Protein AF-A0A8H6LC09-F1 (afdb_monomer_lite)

Radius of gyration: 23.22 Å; chains: 1; bounding box: 49×52×59 Å

Secondary structure (DSSP, 8-state):
---GGGTT--SSTTS--HHHHHHHHHHHHHHHHHHHHT-PPPSSTTHHHHHS----B-SS-TT-B-S-PPPPSSPPPHHHHHHHHHHHHHHHHHHHHTTHHHH-HHHHHHHHHHHHHHHHHHH-SS--GGGT--S-----PPP----SSPPPHHHHHHHHHHHT-S---TTEEESS---S---HHHHHHHEEEEETTEEEEGGGS--

Foldseek 3Di:
DPPPVQQCPDPDPQWGRNVLVLLQLLLLLQVLQCVLVVHQGQPPNCSVQQRVFIWDADPVDNVDTDDGRDHDPDHDDSVVSVVSSVSSVVVVVVCVVVVVLVVRVSNVVSVVLSVCVVVVVVVDPDDPPVVVPDDDDDDDDPDDDDDPDDDFLLNVLVVCLVVLDPDDDPQKDFQDDDDSHDDSVRSQQGMFGQDPVGTHRSVVRGD

pLDDT: mean 79.78, std 15.24, range [36.88, 96.94]

Sequence (207 aa):
MIPPDALMEQPIPLRNPLLSYLGHMPTFEDIHLTRATNSKPTEPAYYHQIFERGIDPDADDPSKLNDHSELPDVFLCLEDILQYREHVKARIMALYESETPYTDRCIGRALWIGFEHEGGFELTIGFSDEFFEREPYEITVPPIKAQGRPVSNGEYAKYLADVKEPQIPATWSKTRDARSDEEYTTFVARHSIKTVWGPVPLSQTLD

Structure (mmCIF, N/CA/C/O backbone):
data_AF-A0A8H6LC09-F1
#
_entry.id   AF-A0A8H6LC09-F1
#
loop_
_atom_site.group_PDB
_atom_site.id
_atom_site.type_symbol
_atom_site.label_atom_id
_atom_site.label_alt_id
_atom_site.label_comp_id
_atom_site.label_asym_id
_atom_site.label_entity_id
_atom_site.label_seq_id
_atom_site.pdbx_PDB_ins_code
_atom_site.Cartn_x
_atom_site.Cartn_y
_atom_site.Cartn_z
_atom_site.occupancy
_atom_site.B_iso_or_equiv
_atom_site.auth_seq_id
_atom_site.auth_comp_id
_atom_site.auth_asym_id
_atom_site.auth_atom_id
_atom_site.pdbx_PDB_model_num
ATOM 1 N N . MET A 1 1 ? 13.043 -9.770 10.712 1.00 58.81 1 MET A N 1
ATOM 2 C CA . MET A 1 1 ? 12.615 -10.706 9.649 1.00 58.81 1 MET A CA 1
ATOM 3 C C . MET A 1 1 ? 11.416 -11.483 10.153 1.00 58.81 1 MET A C 1
ATOM 5 O O . MET A 1 1 ? 11.407 -11.833 11.328 1.00 58.81 1 MET A O 1
ATOM 9 N N . ILE A 1 2 ? 10.421 -11.700 9.294 1.00 66.25 2 ILE A N 1
ATOM 10 C CA . ILE A 1 2 ? 9.243 -12.527 9.588 1.00 66.25 2 ILE A CA 1
ATOM 11 C C . ILE A 1 2 ? 9.716 -13.989 9.726 1.00 66.25 2 ILE A C 1
ATOM 13 O O . ILE A 1 2 ? 10.517 -14.416 8.889 1.00 66.25 2 ILE A O 1
ATOM 17 N N . PRO A 1 3 ? 9.298 -14.740 10.763 1.00 77.88 3 PRO A N 1
ATOM 18 C CA . PRO A 1 3 ? 9.619 -16.163 10.881 1.00 77.88 3 PRO A CA 1
ATOM 19 C C . PRO A 1 3 ? 9.146 -16.942 9.641 1.00 77.88 3 PRO A C 1
ATOM 21 O O . PRO A 1 3 ? 8.057 -16.645 9.148 1.00 77.88 3 PRO A O 1
ATOM 24 N N . PRO A 1 4 ? 9.907 -17.926 9.122 1.00 76.69 4 PRO A N 1
ATOM 25 C CA . PRO A 1 4 ? 9.505 -18.700 7.939 1.00 76.69 4 PRO A CA 1
ATOM 26 C C . PRO A 1 4 ? 8.116 -19.339 8.071 1.00 76.69 4 PRO A C 1
ATOM 28 O O . PRO A 1 4 ? 7.323 -19.361 7.136 1.00 76.69 4 PRO A O 1
ATOM 31 N N . ASP A 1 5 ? 7.817 -19.802 9.273 1.00 79.50 5 ASP A N 1
ATOM 32 C CA . ASP A 1 5 ? 6.569 -20.398 9.726 1.00 79.50 5 ASP A CA 1
ATOM 33 C C . ASP A 1 5 ? 5.385 -19.412 9.725 1.00 79.50 5 ASP A C 1
ATOM 35 O O . ASP A 1 5 ? 4.245 -19.841 9.563 1.00 79.50 5 ASP A O 1
ATOM 39 N N . ALA A 1 6 ? 5.647 -18.102 9.782 1.00 79.00 6 ALA A N 1
ATOM 40 C CA . ALA A 1 6 ? 4.629 -17.056 9.697 1.00 79.00 6 ALA A CA 1
ATOM 41 C C . ALA A 1 6 ? 4.380 -16.548 8.261 1.00 79.00 6 ALA A C 1
ATOM 43 O O . ALA A 1 6 ? 3.444 -15.791 8.028 1.00 79.00 6 ALA A O 1
ATOM 44 N N . LEU A 1 7 ? 5.180 -16.947 7.262 1.00 78.19 7 LEU A N 1
ATOM 45 C CA . LEU A 1 7 ? 5.067 -16.423 5.887 1.00 78.19 7 LEU A CA 1
ATOM 46 C C . LEU A 1 7 ? 3.724 -16.741 5.218 1.00 78.19 7 LEU A C 1
ATOM 48 O O . LEU A 1 7 ? 3.238 -15.963 4.397 1.00 78.19 7 LEU A O 1
ATOM 52 N N . MET A 1 8 ? 3.127 -17.871 5.589 1.00 80.94 8 MET A N 1
ATOM 53 C CA . MET A 1 8 ? 1.817 -18.300 5.099 1.00 80.94 8 MET A CA 1
ATOM 54 C C . MET A 1 8 ? 0.669 -17.858 6.010 1.00 80.94 8 MET A C 1
ATOM 56 O O . MET A 1 8 ? -0.489 -18.154 5.717 1.00 80.94 8 MET A O 1
ATOM 60 N N . GLU A 1 9 ? 0.960 -17.158 7.111 1.00 75.88 9 GLU A N 1
ATOM 61 C CA . GLU A 1 9 ? -0.087 -16.628 7.972 1.00 75.88 9 GLU A CA 1
ATOM 62 C C . GLU A 1 9 ? -0.863 -15.524 7.265 1.00 75.88 9 GLU A C 1
ATOM 64 O O . GLU A 1 9 ? -0.327 -14.709 6.507 1.00 75.88 9 GLU A O 1
ATOM 69 N N . GLN A 1 10 ? -2.148 -15.484 7.592 1.00 71.06 10 GLN A N 1
ATOM 70 C CA . GLN A 1 10 ? -3.097 -14.503 7.111 1.00 71.06 10 GLN A CA 1
ATOM 71 C C . GLN A 1 10 ? -3.754 -13.832 8.329 1.00 71.06 10 GLN A C 1
ATOM 73 O O . GLN A 1 10 ? -4.876 -14.182 8.700 1.00 71.06 10 GLN A O 1
ATOM 78 N N . PRO A 1 11 ? -3.061 -12.888 9.003 1.00 66.88 11 PRO A N 1
ATOM 79 C CA . PRO A 1 11 ? -3.556 -12.286 10.246 1.00 66.88 11 PRO A CA 1
ATOM 80 C C . PRO A 1 11 ? -4.904 -11.571 10.085 1.00 66.88 11 PRO A C 1
ATOM 82 O O . PRO A 1 11 ? -5.659 -11.430 11.045 1.00 66.88 11 PRO A O 1
ATOM 85 N N . ILE A 1 12 ? -5.206 -11.124 8.863 1.00 67.81 12 ILE A N 1
ATOM 86 C CA . ILE A 1 12 ? -6.493 -10.557 8.467 1.00 67.81 12 ILE A CA 1
ATOM 87 C C . ILE A 1 12 ? -7.081 -11.473 7.383 1.00 67.81 12 ILE A C 1
ATOM 89 O O . ILE A 1 12 ? -6.532 -11.487 6.282 1.00 67.81 12 ILE A O 1
ATOM 93 N N . PRO A 1 13 ? -8.200 -12.184 7.630 1.00 66.00 13 PRO A N 1
ATOM 94 C CA . PRO A 1 13 ? -8.785 -13.159 6.692 1.00 66.00 13 PRO A CA 1
ATOM 95 C C . PRO A 1 13 ? -9.178 -12.627 5.302 1.00 66.00 13 PRO A C 1
ATOM 97 O O . PRO A 1 13 ? -9.517 -13.404 4.419 1.00 66.00 13 PRO A O 1
ATOM 100 N N . LEU A 1 14 ? -9.164 -11.307 5.111 1.00 66.50 14 LEU A N 1
ATOM 101 C CA . LEU A 1 14 ? -9.447 -10.634 3.840 1.00 66.50 14 LEU A CA 1
ATOM 102 C C . LEU A 1 14 ? -8.172 -10.180 3.106 1.00 66.50 14 LEU A C 1
ATOM 104 O O . LEU A 1 14 ? -8.246 -9.402 2.163 1.00 66.50 14 LEU A O 1
ATOM 108 N N . ARG A 1 15 ? -6.985 -10.580 3.572 1.00 72.94 15 ARG A N 1
ATOM 109 C CA . ARG A 1 15 ? -5.688 -10.183 2.996 1.00 72.94 15 ARG A CA 1
ATOM 110 C C . ARG A 1 15 ? -4.928 -11.384 2.460 1.00 72.94 15 ARG A C 1
ATOM 112 O O . ARG A 1 15 ? -5.225 -12.504 2.837 1.00 72.94 15 ARG A O 1
ATOM 119 N N . ASN A 1 16 ? -3.934 -11.165 1.607 1.00 74.19 16 ASN A N 1
ATOM 120 C CA . ASN A 1 16 ? -3.063 -12.258 1.181 1.00 74.19 16 ASN A CA 1
ATOM 121 C C . ASN A 1 16 ? -2.158 -12.733 2.334 1.00 74.19 16 ASN A C 1
ATOM 123 O O . ASN A 1 16 ? -1.923 -11.973 3.280 1.00 74.19 16 ASN A O 1
ATOM 127 N N . PRO A 1 17 ? -1.600 -13.955 2.249 1.00 78.56 17 PRO A N 1
ATOM 128 C CA . PRO A 1 17 ? -0.511 -14.371 3.123 1.00 78.56 17 PRO A CA 1
ATOM 129 C C . PRO A 1 17 ? 0.679 -13.408 3.046 1.00 78.56 17 PRO A C 1
ATOM 131 O O . PRO A 1 17 ? 0.931 -12.811 1.994 1.00 78.56 17 PRO A O 1
ATOM 134 N N . LEU A 1 18 ? 1.449 -13.293 4.131 1.00 79.19 18 LEU A N 1
ATOM 135 C CA . LEU A 1 18 ? 2.596 -12.373 4.216 1.00 79.19 18 LEU A CA 1
ATOM 136 C C . LEU A 1 18 ? 3.600 -12.552 3.060 1.00 79.19 18 LEU A C 1
ATOM 138 O O . LEU A 1 18 ? 4.134 -11.569 2.545 1.00 79.19 18 LEU A O 1
ATOM 142 N N . LEU A 1 19 ? 3.800 -13.787 2.593 1.00 82.38 19 LEU A N 1
ATOM 143 C CA . LEU A 1 19 ? 4.671 -14.122 1.464 1.00 82.38 19 LEU A CA 1
ATOM 144 C C . LEU A 1 19 ? 4.255 -13.447 0.147 1.00 82.38 19 LEU A C 1
ATOM 146 O O . LEU A 1 19 ? 5.118 -13.084 -0.651 1.00 82.38 19 LEU A O 1
ATOM 150 N N . SER A 1 20 ? 2.956 -13.218 -0.072 1.00 82.19 20 SER A N 1
ATOM 151 C CA . SER A 1 20 ? 2.460 -12.530 -1.273 1.00 82.19 20 SER A CA 1
ATOM 152 C C . SER A 1 20 ? 3.009 -11.115 -1.384 1.00 82.19 20 SER A C 1
ATOM 154 O O . SER A 1 20 ? 3.321 -10.657 -2.481 1.00 82.19 20 SER A O 1
ATOM 156 N N . TYR A 1 21 ? 3.146 -10.427 -0.254 1.00 83.19 21 TYR A N 1
ATOM 157 C CA . TYR A 1 21 ? 3.604 -9.047 -0.237 1.00 83.19 21 TYR A CA 1
ATOM 158 C C . TYR A 1 21 ? 5.099 -8.920 -0.543 1.00 83.19 21 TYR A C 1
ATOM 160 O O . TYR A 1 21 ? 5.519 -7.940 -1.156 1.00 83.19 21 TYR A O 1
ATOM 168 N N . LEU A 1 22 ? 5.891 -9.943 -0.202 1.00 86.12 22 LEU A N 1
ATOM 169 C CA . LEU A 1 22 ? 7.311 -9.998 -0.560 1.00 86.12 22 LEU A CA 1
ATOM 170 C C . LEU A 1 22 ? 7.523 -10.053 -2.078 1.00 86.12 22 LEU A C 1
ATOM 172 O O . LEU A 1 22 ? 8.499 -9.492 -2.568 1.00 86.12 22 LEU A O 1
ATOM 176 N N . GLY A 1 23 ? 6.620 -10.708 -2.814 1.00 87.44 23 GLY A N 1
ATOM 177 C CA . GLY A 1 23 ? 6.626 -10.719 -4.280 1.00 87.44 23 GLY A CA 1
ATOM 178 C C . GLY A 1 23 ? 5.957 -9.494 -4.904 1.00 87.44 23 GLY A C 1
ATOM 179 O O . GLY A 1 23 ? 6.391 -9.030 -5.958 1.00 87.44 23 GLY A O 1
ATOM 180 N N . HIS A 1 24 ? 4.948 -8.931 -4.237 1.00 87.38 24 HIS A N 1
ATOM 181 C CA . HIS A 1 24 ? 4.238 -7.727 -4.676 1.00 87.38 24 HIS A CA 1
ATOM 182 C C . HIS A 1 24 ? 5.162 -6.527 -4.866 1.00 87.38 24 HIS A C 1
ATOM 184 O O . HIS A 1 24 ? 5.147 -5.919 -5.933 1.00 87.38 24 HIS A O 1
ATOM 190 N N . MET A 1 25 ? 6.004 -6.224 -3.876 1.00 87.19 25 MET A N 1
ATOM 191 C CA . MET A 1 25 ? 6.890 -5.056 -3.919 1.00 87.19 25 MET A CA 1
ATOM 192 C C . MET A 1 25 ? 7.789 -5.011 -5.173 1.00 87.19 25 MET A C 1
ATOM 194 O O . MET A 1 25 ? 7.650 -4.067 -5.951 1.00 87.19 25 MET A O 1
ATOM 198 N N . PRO A 1 26 ? 8.654 -6.013 -5.447 1.00 92.31 26 PRO A N 1
ATOM 199 C CA . PRO A 1 26 ? 9.502 -5.983 -6.640 1.00 92.31 26 PRO A CA 1
ATOM 200 C C . PRO A 1 26 ? 8.695 -6.084 -7.940 1.00 92.31 26 PRO A C 1
ATOM 202 O O . PRO A 1 26 ? 9.112 -5.556 -8.967 1.00 92.31 26 PRO A O 1
ATOM 205 N N . THR A 1 27 ? 7.527 -6.734 -7.917 1.00 92.50 27 THR A N 1
ATOM 206 C CA . THR A 1 27 ? 6.668 -6.837 -9.104 1.00 92.50 27 THR A CA 1
ATOM 207 C C . THR A 1 27 ? 6.074 -5.484 -9.478 1.00 92.50 27 THR A C 1
ATOM 209 O O . THR A 1 27 ? 6.057 -5.126 -10.655 1.00 92.50 27 THR A O 1
ATOM 212 N N . PHE A 1 28 ? 5.608 -4.717 -8.492 1.00 91.81 28 PHE A N 1
ATOM 213 C CA . PHE A 1 28 ? 5.076 -3.375 -8.702 1.00 91.81 28 PHE A CA 1
ATOM 214 C C . PHE A 1 28 ? 6.118 -2.473 -9.376 1.00 91.81 28 PHE A C 1
ATOM 216 O O . PHE A 1 28 ? 5.845 -1.870 -10.418 1.00 91.81 28 PHE A O 1
ATOM 223 N N . GLU A 1 29 ? 7.340 -2.453 -8.842 1.00 93.06 29 GLU A N 1
ATOM 224 C CA . GLU A 1 29 ? 8.459 -1.717 -9.435 1.00 93.06 29 GLU A CA 1
ATOM 225 C C . GLU A 1 29 ? 8.729 -2.170 -10.873 1.00 93.06 29 GLU A C 1
ATOM 227 O O . GLU A 1 29 ? 8.788 -1.350 -11.792 1.00 93.06 29 GLU A O 1
ATOM 232 N N . ASP A 1 30 ? 8.834 -3.479 -11.101 1.00 95.62 30 ASP A N 1
ATOM 233 C CA . ASP A 1 30 ? 9.140 -4.033 -12.416 1.00 95.62 30 ASP A CA 1
ATOM 234 C C . ASP A 1 30 ? 8.053 -3.728 -13.457 1.00 95.62 30 ASP A C 1
ATOM 236 O O . ASP A 1 30 ? 8.377 -3.432 -14.610 1.00 95.62 30 ASP A O 1
ATOM 240 N N . ILE A 1 31 ? 6.771 -3.725 -13.076 1.00 93.38 31 ILE A N 1
ATOM 241 C CA . ILE A 1 31 ? 5.652 -3.314 -13.940 1.00 93.38 31 ILE A CA 1
ATOM 242 C C . ILE A 1 31 ? 5.820 -1.856 -14.373 1.00 93.38 31 ILE A C 1
ATOM 244 O O . ILE A 1 31 ? 5.754 -1.550 -15.571 1.00 93.38 31 ILE A O 1
ATOM 248 N N . HIS A 1 32 ? 6.055 -0.949 -13.423 1.00 93.81 32 HIS A N 1
ATOM 249 C CA . HIS A 1 32 ? 6.197 0.477 -13.715 1.00 93.81 32 HIS A CA 1
ATOM 250 C C . HIS A 1 32 ? 7.448 0.770 -14.551 1.00 93.81 32 HIS A C 1
ATOM 252 O O . HIS A 1 32 ? 7.374 1.539 -15.515 1.00 93.81 32 HIS A O 1
ATOM 258 N N . LEU A 1 33 ? 8.562 0.093 -14.274 1.00 94.69 33 LEU A N 1
ATOM 259 C CA . LEU A 1 33 ? 9.783 0.192 -15.075 1.00 94.69 33 LEU A CA 1
ATOM 260 C C . LEU A 1 33 ? 9.587 -0.356 -16.486 1.00 94.69 33 LEU A C 1
ATOM 262 O O . LEU A 1 33 ? 10.028 0.263 -17.453 1.00 94.69 33 LEU A O 1
ATOM 266 N N . THR A 1 34 ? 8.902 -1.488 -16.634 1.00 95.69 34 THR A N 1
ATOM 267 C CA . THR A 1 34 ? 8.590 -2.097 -17.937 1.00 95.69 34 THR A CA 1
ATOM 268 C C . THR A 1 34 ? 7.748 -1.156 -18.792 1.00 95.69 34 THR A C 1
ATOM 270 O O . THR A 1 34 ? 8.073 -0.942 -19.959 1.00 95.69 34 THR A O 1
ATOM 273 N N . ARG A 1 35 ? 6.734 -0.514 -18.200 1.00 93.75 35 ARG A N 1
ATOM 274 C CA . ARG A 1 35 ? 5.909 0.500 -18.875 1.00 93.75 35 ARG A CA 1
ATOM 275 C C . ARG A 1 35 ? 6.724 1.735 -19.270 1.00 93.75 35 ARG A C 1
ATOM 277 O O . ARG A 1 35 ? 6.613 2.182 -20.407 1.00 93.75 35 ARG A O 1
ATOM 284 N N . ALA A 1 36 ? 7.555 2.263 -18.370 1.00 93.06 36 ALA A N 1
ATOM 285 C CA . ALA A 1 36 ? 8.325 3.485 -18.618 1.00 93.06 36 ALA A CA 1
ATOM 286 C C . ALA A 1 36 ? 9.469 3.298 -19.626 1.00 93.06 36 ALA A C 1
ATOM 288 O O . ALA A 1 36 ? 9.749 4.190 -20.418 1.00 93.06 36 ALA A O 1
ATOM 289 N N . THR A 1 37 ? 10.117 2.132 -19.622 1.00 93.56 37 THR A N 1
ATOM 290 C CA . THR A 1 37 ? 11.242 1.817 -20.524 1.00 93.56 37 THR A CA 1
ATOM 291 C C . THR A 1 37 ? 10.807 1.135 -21.822 1.00 93.56 37 THR A C 1
ATOM 293 O O . THR A 1 37 ? 11.634 0.929 -22.709 1.00 93.56 37 THR A O 1
ATOM 296 N N . ASN A 1 38 ? 9.525 0.763 -21.940 1.00 93.62 38 ASN A N 1
ATOM 297 C CA . ASN A 1 38 ? 8.986 -0.049 -23.034 1.00 93.62 38 ASN A CA 1
ATOM 298 C C . ASN A 1 38 ? 9.814 -1.328 -23.294 1.00 93.62 38 ASN A C 1
ATOM 300 O O . ASN A 1 38 ? 10.031 -1.737 -24.438 1.00 93.62 38 ASN A O 1
ATOM 304 N N . SER A 1 39 ? 10.338 -1.932 -22.224 1.00 93.75 39 SER A N 1
ATOM 305 C CA . SER A 1 39 ? 11.159 -3.142 -22.287 1.00 93.75 39 SER A CA 1
ATOM 306 C C . SER A 1 39 ? 10.332 -4.394 -21.999 1.00 93.75 39 SER A C 1
ATOM 308 O O . SER A 1 39 ? 9.122 -4.341 -21.801 1.00 93.75 39 SER A O 1
ATOM 310 N N . LYS A 1 40 ? 10.999 -5.549 -21.952 1.00 95.50 40 LYS A N 1
ATOM 311 C CA . LYS A 1 40 ? 10.404 -6.768 -21.396 1.00 95.50 40 LYS A CA 1
ATOM 312 C C . LYS A 1 40 ? 10.418 -6.728 -19.857 1.00 95.50 40 LYS A C 1
ATOM 314 O O . LYS A 1 40 ? 11.300 -6.055 -19.311 1.00 95.50 40 LYS A O 1
ATOM 319 N N . PRO A 1 41 ? 9.483 -7.435 -19.193 1.00 95.50 41 PRO A N 1
ATOM 320 C CA . PRO A 1 41 ? 9.536 -7.705 -17.758 1.00 95.50 41 PRO A CA 1
ATOM 321 C C . PRO A 1 41 ? 10.839 -8.380 -17.331 1.00 95.50 41 PRO A C 1
ATOM 323 O O . PRO A 1 41 ? 11.480 -9.067 -18.133 1.00 95.50 41 PRO A O 1
ATOM 326 N N . THR A 1 42 ? 11.195 -8.225 -16.060 1.00 95.94 42 THR A N 1
ATOM 327 C CA . THR A 1 42 ? 12.233 -9.044 -15.431 1.00 95.94 42 THR A CA 1
ATOM 328 C C . THR A 1 42 ? 11.719 -10.476 -15.296 1.00 95.94 42 THR A C 1
ATOM 330 O O . THR A 1 42 ? 10.560 -10.701 -14.955 1.00 95.94 42 THR A O 1
ATOM 333 N N . GLU A 1 43 ? 12.569 -11.463 -15.579 1.00 93.44 43 GLU A N 1
ATOM 334 C CA . GLU A 1 43 ? 12.168 -1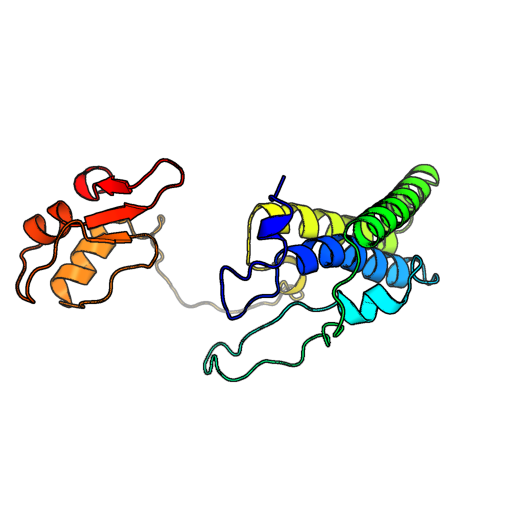2.862 -15.455 1.00 93.44 43 GLU A CA 1
ATOM 335 C C . GLU A 1 43 ? 12.146 -13.315 -13.978 1.00 93.44 43 GLU A C 1
ATOM 337 O O . GLU A 1 43 ? 13.081 -12.996 -13.232 1.00 93.44 43 GLU A O 1
ATOM 342 N N . PRO A 1 44 ? 11.129 -14.097 -13.563 1.00 92.25 44 PRO A N 1
ATOM 343 C CA . PRO A 1 44 ? 10.073 -14.646 -14.413 1.00 92.25 44 PRO A CA 1
ATOM 344 C C . PRO A 1 44 ? 8.905 -13.674 -14.672 1.00 92.25 44 PRO A C 1
ATOM 346 O O . PRO A 1 44 ? 8.241 -13.212 -13.746 1.00 92.25 44 PRO A O 1
ATOM 349 N N . ALA A 1 45 ? 8.569 -13.441 -15.944 1.00 91.00 45 ALA A N 1
ATOM 350 C CA . ALA A 1 45 ? 7.561 -12.443 -16.329 1.00 91.00 45 ALA A CA 1
ATOM 351 C C . ALA A 1 45 ? 6.138 -12.730 -15.798 1.00 91.00 45 ALA A C 1
ATOM 353 O O . ALA A 1 45 ? 5.328 -11.815 -15.653 1.00 91.00 45 ALA A O 1
ATOM 354 N N . TYR A 1 46 ? 5.814 -13.993 -15.491 1.00 89.31 46 TYR A N 1
ATOM 355 C CA . TYR A 1 46 ? 4.496 -14.373 -14.967 1.00 89.31 46 TYR A CA 1
ATOM 356 C C . TYR A 1 46 ? 4.238 -13.850 -13.543 1.00 89.31 46 TYR A C 1
ATOM 358 O O . TYR A 1 46 ? 3.086 -13.811 -13.112 1.00 89.31 46 TYR A O 1
ATOM 366 N N . TYR A 1 47 ? 5.269 -13.381 -12.831 1.00 89.94 47 TYR A N 1
ATOM 367 C CA . TYR A 1 47 ? 5.106 -12.721 -11.533 1.00 89.94 47 TYR A CA 1
ATOM 368 C C . TYR A 1 47 ? 4.265 -11.453 -11.617 1.00 89.94 47 TYR A C 1
ATOM 370 O O . TYR A 1 47 ? 3.525 -11.177 -10.678 1.00 89.94 47 TYR A O 1
ATOM 378 N N . HIS A 1 48 ? 4.254 -10.763 -12.763 1.00 89.62 48 HIS A N 1
ATOM 379 C CA . HIS A 1 48 ? 3.313 -9.664 -12.999 1.00 89.62 48 HIS A CA 1
ATOM 380 C C . HIS A 1 48 ? 1.866 -10.119 -12.791 1.00 89.62 48 HIS A C 1
ATOM 382 O O . HIS A 1 48 ? 1.099 -9.420 -12.158 1.00 89.62 48 HIS A O 1
ATOM 388 N N . GLN A 1 49 ? 1.487 -11.319 -13.228 1.00 84.75 49 GLN A N 1
ATOM 389 C CA . GLN A 1 49 ? 0.101 -11.788 -13.100 1.00 84.75 49 GLN A CA 1
ATOM 390 C C . GLN A 1 49 ? -0.261 -12.144 -11.656 1.00 84.75 49 GLN A C 1
ATOM 392 O O . GLN A 1 49 ? -1.363 -11.841 -11.206 1.00 84.75 49 GLN A O 1
ATOM 397 N N . ILE A 1 50 ? 0.673 -12.762 -10.932 1.00 83.56 50 ILE A N 1
ATOM 398 C CA . ILE A 1 50 ? 0.439 -13.292 -9.581 1.00 83.56 50 ILE A CA 1
ATOM 399 C C . ILE A 1 50 ? 0.512 -12.190 -8.521 1.00 83.56 50 ILE A C 1
ATOM 401 O O . ILE A 1 50 ? -0.203 -12.241 -7.523 1.00 83.56 50 ILE A O 1
ATOM 405 N N . PHE A 1 51 ? 1.378 -11.198 -8.726 1.00 84.88 51 PHE A N 1
ATOM 406 C CA . PHE A 1 51 ? 1.717 -10.207 -7.713 1.00 84.88 51 PHE A CA 1
ATOM 407 C C . PHE A 1 51 ? 1.289 -8.773 -8.065 1.00 84.88 51 PHE A C 1
ATOM 409 O O . PHE A 1 51 ? 1.505 -7.889 -7.241 1.00 84.88 51 PHE A O 1
ATOM 416 N N . GLU A 1 52 ? 0.680 -8.497 -9.228 1.00 79.50 52 GLU A N 1
ATOM 417 C CA . GLU A 1 52 ? 0.218 -7.134 -9.579 1.00 79.50 52 GLU A CA 1
ATOM 418 C C . GLU A 1 52 ? -0.879 -6.621 -8.638 1.00 79.50 52 GLU A C 1
ATOM 420 O O . GLU A 1 52 ? -0.890 -5.431 -8.320 1.00 79.50 52 GLU A O 1
ATOM 425 N N . ARG A 1 53 ? -1.794 -7.486 -8.173 1.00 68.69 53 ARG A N 1
ATOM 426 C CA . ARG A 1 53 ? -2.944 -7.076 -7.351 1.00 68.69 53 ARG A CA 1
ATOM 427 C C . ARG A 1 53 ? -2.981 -7.788 -6.005 1.00 68.69 53 ARG A C 1
ATOM 429 O O . ARG A 1 53 ? -2.854 -9.006 -5.925 1.00 68.69 53 ARG A O 1
ATOM 436 N N . GLY A 1 54 ? -3.216 -7.017 -4.945 1.00 65.38 54 GLY A N 1
ATOM 437 C CA . GLY A 1 54 ? -3.628 -7.560 -3.652 1.00 65.38 54 GLY A CA 1
ATOM 438 C C . GLY A 1 54 ? -5.109 -7.954 -3.643 1.00 65.38 54 GLY A C 1
ATOM 439 O O . GLY A 1 54 ? -5.844 -7.672 -4.588 1.00 65.38 54 GLY A O 1
ATOM 440 N N . ILE A 1 55 ? -5.559 -8.570 -2.548 1.00 61.25 55 ILE A N 1
ATOM 441 C CA . ILE A 1 55 ? -6.992 -8.735 -2.281 1.00 61.25 55 ILE A CA 1
ATOM 442 C C . ILE A 1 55 ? -7.565 -7.402 -1.793 1.00 61.25 55 ILE A C 1
ATOM 444 O O . ILE A 1 55 ? -7.094 -6.844 -0.791 1.00 61.25 55 ILE A O 1
ATOM 448 N N . ASP A 1 56 ? -8.594 -6.937 -2.498 1.00 62.47 56 ASP A N 1
ATOM 449 C CA . ASP A 1 56 ? -9.437 -5.812 -2.109 1.00 62.47 56 ASP A CA 1
ATOM 450 C C . ASP A 1 56 ? -10.852 -6.331 -1.789 1.00 62.47 56 ASP A C 1
ATOM 452 O O . ASP A 1 56 ? -11.607 -6.670 -2.708 1.00 62.47 56 ASP A O 1
ATOM 456 N N . PRO A 1 57 ? -11.192 -6.516 -0.499 1.00 60.28 57 PRO A N 1
ATOM 457 C CA . PRO A 1 57 ? -12.537 -6.921 -0.113 1.00 60.28 57 PRO A CA 1
ATOM 458 C C . PRO A 1 57 ? -13.526 -5.787 -0.396 1.00 60.28 57 PRO A C 1
ATOM 460 O O . PRO A 1 57 ? -13.203 -4.614 -0.205 1.00 60.28 57 PRO A O 1
ATOM 463 N N . ASP A 1 58 ? -14.743 -6.130 -0.813 1.00 62.53 58 ASP A N 1
ATOM 464 C CA . ASP A 1 58 ? -15.812 -5.144 -0.967 1.00 62.53 58 ASP A CA 1
ATOM 465 C C . ASP A 1 58 ? -16.093 -4.475 0.396 1.00 62.53 58 ASP A C 1
ATOM 467 O O . ASP A 1 58 ? -16.209 -5.138 1.433 1.00 62.53 58 ASP A O 1
ATOM 471 N N . ALA A 1 59 ? -16.130 -3.138 0.395 1.00 59.00 59 ALA A N 1
ATOM 472 C CA . ALA A 1 59 ? -16.269 -2.333 1.606 1.00 59.00 59 ALA A CA 1
ATOM 473 C C . ALA A 1 59 ? -17.635 -2.516 2.292 1.00 59.00 59 ALA A C 1
ATOM 475 O O . ALA A 1 59 ? -17.734 -2.330 3.507 1.00 59.00 59 ALA A O 1
ATOM 476 N N . ASP A 1 60 ? -18.661 -2.891 1.526 1.00 67.81 60 ASP A N 1
ATOM 477 C CA . ASP A 1 60 ? -20.035 -3.074 1.989 1.00 67.81 60 ASP A CA 1
ATOM 478 C C . ASP A 1 60 ? -20.365 -4.557 2.252 1.00 67.81 60 ASP A C 1
ATOM 480 O O . ASP A 1 60 ? -21.159 -4.864 3.145 1.00 67.81 60 ASP A O 1
ATOM 484 N N . ASP A 1 61 ? -19.756 -5.488 1.510 1.00 68.50 61 ASP A N 1
ATOM 485 C CA . ASP A 1 61 ? -19.973 -6.933 1.649 1.00 68.50 61 ASP A CA 1
ATOM 486 C C . ASP A 1 61 ? -18.654 -7.728 1.683 1.00 68.50 61 ASP A C 1
ATOM 488 O O . ASP A 1 61 ? -18.159 -8.160 0.644 1.00 68.50 61 ASP A O 1
ATOM 492 N N . PRO A 1 62 ? -18.126 -8.056 2.875 1.00 65.25 62 PRO A N 1
ATOM 493 C CA . PRO A 1 62 ? -16.874 -8.802 3.026 1.00 65.25 62 PRO A CA 1
ATOM 494 C C . PRO A 1 62 ? -16.875 -10.207 2.403 1.00 65.25 62 PRO A C 1
ATOM 496 O O . PRO A 1 62 ? -15.822 -10.839 2.327 1.00 65.25 62 PRO A O 1
ATOM 499 N N . SER A 1 63 ? -18.043 -10.738 2.017 1.00 67.75 63 SER A N 1
ATOM 500 C CA . SER A 1 63 ? -18.154 -12.015 1.300 1.00 67.75 63 SER A CA 1
ATOM 501 C C . SER A 1 63 ? -17.940 -11.879 -0.210 1.00 67.75 63 SER A C 1
ATOM 503 O O . SER A 1 63 ? -17.770 -12.888 -0.900 1.00 67.75 63 SER A O 1
ATOM 505 N N . LYS A 1 64 ? -17.908 -10.644 -0.720 1.00 67.31 64 LYS A N 1
ATOM 506 C CA . LYS A 1 64 ? -17.550 -10.315 -2.095 1.00 67.31 64 LYS A CA 1
ATOM 507 C C . LYS A 1 64 ? -16.098 -9.873 -2.162 1.00 67.31 64 LYS A C 1
ATOM 509 O O . LYS A 1 64 ? -15.642 -8.985 -1.447 1.00 67.31 64 LYS A O 1
ATOM 514 N N . LEU A 1 65 ? -15.380 -10.504 -3.074 1.00 61.38 65 LEU A N 1
ATOM 515 C CA . LEU A 1 65 ? -14.025 -10.131 -3.432 1.00 61.38 65 LEU A CA 1
ATOM 516 C C . LEU A 1 65 ? -14.099 -9.410 -4.777 1.00 61.38 65 LEU A C 1
ATOM 518 O O . LEU A 1 65 ? -14.713 -9.933 -5.711 1.00 61.38 65 LEU A O 1
ATOM 522 N N . ASN A 1 66 ? -13.492 -8.227 -4.873 1.00 64.44 66 ASN A N 1
ATOM 523 C CA . ASN A 1 66 ? -13.276 -7.571 -6.163 1.00 64.44 66 ASN A CA 1
ATOM 524 C C . ASN A 1 66 ? -12.321 -8.416 -7.027 1.00 64.44 66 ASN A C 1
ATOM 526 O O . ASN A 1 66 ? -11.637 -9.300 -6.507 1.00 64.44 66 ASN A O 1
ATOM 530 N N . ASP A 1 67 ? -12.249 -8.147 -8.335 1.00 59.53 67 ASP A N 1
ATOM 531 C CA . ASP A 1 67 ? -11.295 -8.816 -9.233 1.00 59.53 67 ASP A CA 1
ATOM 532 C C . ASP A 1 67 ? -9.858 -8.691 -8.689 1.00 59.53 67 ASP A C 1
ATOM 534 O O . ASP A 1 67 ? -9.302 -7.595 -8.589 1.00 59.53 67 ASP A O 1
ATOM 538 N N . HIS A 1 68 ? -9.242 -9.826 -8.363 1.00 61.81 68 HIS A N 1
ATOM 539 C CA . HIS A 1 68 ? -7.879 -9.926 -7.838 1.00 61.81 68 HIS A CA 1
ATOM 540 C C . HIS A 1 68 ? -7.067 -10.943 -8.645 1.00 61.81 68 HIS A C 1
ATOM 542 O O . HIS A 1 68 ? -7.617 -11.733 -9.412 1.00 61.81 68 HIS A O 1
ATOM 548 N N . SER A 1 69 ? -5.741 -10.894 -8.505 1.00 65.38 69 SER A N 1
ATOM 549 C CA . SER A 1 69 ? -4.845 -11.877 -9.116 1.00 65.38 69 SER A CA 1
ATOM 550 C C . SER A 1 69 ? -5.140 -13.276 -8.569 1.00 65.38 69 SER A C 1
ATOM 552 O O . SER A 1 69 ? -5.241 -13.456 -7.355 1.00 65.38 69 SER A O 1
ATOM 554 N N . GLU A 1 70 ? -5.253 -14.268 -9.456 1.00 63.62 70 GLU A N 1
ATOM 555 C CA . GLU A 1 70 ? -5.330 -15.671 -9.046 1.00 63.62 70 GLU A CA 1
ATOM 556 C C . GLU A 1 70 ? -4.012 -16.055 -8.363 1.00 63.62 70 GLU A C 1
ATOM 558 O O . GLU A 1 70 ? -2.931 -15.959 -8.953 1.00 63.62 70 GLU A O 1
ATOM 563 N N . LEU A 1 71 ? -4.092 -16.462 -7.095 1.00 62.62 71 LEU A N 1
ATOM 564 C CA . LEU A 1 71 ? -2.938 -17.021 -6.404 1.00 62.62 71 LEU A CA 1
ATOM 565 C C . LEU A 1 71 ? -2.660 -18.423 -6.966 1.00 62.62 71 LEU A C 1
ATOM 567 O O . LEU A 1 71 ? -3.598 -19.197 -7.156 1.00 62.62 71 LEU A O 1
ATOM 571 N N . PRO A 1 72 ? -1.392 -18.783 -7.216 1.00 65.00 72 PRO A N 1
ATOM 572 C CA . PRO A 1 72 ? -1.054 -20.126 -7.660 1.00 65.00 72 PRO A CA 1
ATOM 573 C C . PRO A 1 72 ? -1.374 -21.162 -6.570 1.00 65.00 72 PRO A C 1
ATOM 575 O O . PRO A 1 72 ? -1.125 -20.927 -5.387 1.00 65.00 72 PRO A O 1
ATOM 578 N N . ASP A 1 73 ? -1.837 -22.346 -6.988 1.00 57.94 73 ASP A N 1
ATOM 579 C CA . ASP A 1 73 ? -2.115 -23.494 -6.102 1.00 57.94 73 ASP A CA 1
ATOM 580 C C . ASP A 1 73 ? -0.881 -23.947 -5.299 1.00 57.94 73 ASP A C 1
ATOM 582 O O . ASP A 1 73 ? -0.997 -24.533 -4.221 1.00 57.94 73 ASP A O 1
ATOM 586 N N . VAL A 1 74 ? 0.318 -23.678 -5.824 1.00 59.28 74 VAL A N 1
ATOM 587 C CA . VAL A 1 74 ? 1.594 -23.900 -5.145 1.00 59.28 74 VAL A CA 1
ATOM 588 C C . VAL A 1 74 ? 2.241 -22.545 -4.920 1.00 59.28 74 VAL A C 1
ATOM 590 O O . VAL A 1 74 ? 2.644 -21.873 -5.870 1.00 59.28 74 VAL A O 1
ATOM 593 N N . PHE A 1 75 ? 2.338 -22.146 -3.653 1.00 61.97 75 PHE A N 1
ATOM 594 C CA . PHE A 1 75 ? 2.994 -20.898 -3.301 1.00 61.97 75 PHE A CA 1
ATOM 595 C C . PHE A 1 75 ? 4.481 -20.963 -3.658 1.00 61.97 75 PHE A C 1
ATOM 597 O O . PHE A 1 75 ? 5.154 -21.970 -3.428 1.00 61.97 75 PHE A O 1
ATOM 604 N N . LEU A 1 76 ? 4.964 -19.880 -4.260 1.00 67.75 76 LEU A N 1
ATOM 605 C CA . LEU A 1 76 ? 6.315 -19.760 -4.794 1.00 67.75 76 LEU A CA 1
ATOM 606 C C . LEU A 1 76 ? 7.366 -19.927 -3.689 1.00 67.75 76 LEU A C 1
ATOM 608 O O . LEU A 1 76 ? 7.160 -19.515 -2.546 1.00 67.75 76 LEU A O 1
ATOM 612 N N . CYS A 1 77 ? 8.502 -20.525 -4.046 1.00 82.12 77 CYS A N 1
ATOM 613 C CA . CYS A 1 77 ? 9.644 -20.683 -3.154 1.00 82.12 77 CYS A CA 1
ATOM 614 C C . CYS A 1 77 ? 10.128 -19.297 -2.692 1.00 82.12 77 CYS A C 1
ATOM 616 O O . CYS A 1 77 ? 10.290 -18.395 -3.519 1.00 82.12 77 CYS A O 1
ATOM 618 N N . LEU A 1 78 ? 10.361 -19.109 -1.387 1.00 84.94 78 LEU A N 1
ATOM 619 C CA . LEU A 1 78 ? 10.834 -17.825 -0.853 1.00 84.94 78 LEU A CA 1
ATOM 620 C C . LEU A 1 78 ? 12.131 -17.398 -1.549 1.00 84.94 78 LEU A C 1
ATOM 622 O O . LEU A 1 78 ? 12.292 -16.232 -1.904 1.00 84.94 78 LEU A O 1
ATOM 626 N N . GLU A 1 79 ? 13.030 -18.349 -1.782 1.00 88.94 79 GLU A N 1
ATOM 627 C CA . GLU A 1 79 ? 14.289 -18.149 -2.488 1.00 88.94 79 GLU A CA 1
ATOM 628 C C . GLU A 1 79 ? 14.079 -17.591 -3.903 1.00 88.94 79 GLU A C 1
ATOM 630 O O . GLU A 1 79 ? 14.794 -16.669 -4.295 1.00 88.94 79 GLU A O 1
ATOM 635 N N . ASP A 1 80 ? 13.072 -18.072 -4.638 1.00 89.94 80 ASP A N 1
ATOM 636 C CA . ASP A 1 80 ? 12.775 -17.603 -5.998 1.00 89.94 80 ASP A CA 1
ATOM 637 C C . ASP A 1 80 ? 12.233 -16.165 -5.988 1.00 89.94 80 ASP A C 1
ATOM 639 O O . ASP A 1 80 ? 12.590 -15.350 -6.842 1.00 89.94 80 ASP A O 1
ATOM 643 N N . ILE A 1 81 ? 11.389 -15.822 -5.007 1.00 89.62 81 ILE A N 1
ATOM 644 C CA . ILE A 1 81 ? 10.873 -14.453 -4.827 1.00 89.62 81 ILE A CA 1
ATOM 645 C C . ILE A 1 81 ? 12.017 -13.496 -4.483 1.00 89.62 81 ILE A C 1
ATOM 647 O O . ILE A 1 81 ? 12.112 -12.398 -5.038 1.00 89.62 81 ILE A O 1
ATOM 651 N N . LEU A 1 82 ? 12.907 -13.905 -3.577 1.00 91.12 82 LEU A N 1
ATOM 652 C CA . LEU A 1 82 ? 14.067 -13.102 -3.201 1.00 91.12 82 LEU A CA 1
ATOM 653 C C . LEU A 1 82 ? 15.031 -12.934 -4.378 1.00 91.12 82 LEU A C 1
ATOM 655 O O . LEU A 1 82 ? 15.522 -11.831 -4.599 1.00 91.12 82 LEU A O 1
ATOM 659 N N . GLN A 1 83 ? 15.257 -13.980 -5.173 1.00 94.50 83 GLN A N 1
ATOM 660 C CA . GLN A 1 83 ? 16.074 -13.882 -6.379 1.00 94.50 83 GLN A CA 1
ATOM 661 C C . GLN A 1 83 ? 15.464 -12.915 -7.401 1.00 94.50 83 GLN A C 1
ATOM 663 O O . GLN A 1 83 ? 16.178 -12.080 -7.956 1.00 94.50 83 GLN A O 1
ATOM 668 N N . TYR A 1 84 ? 14.146 -12.969 -7.605 1.00 94.38 84 TYR A N 1
ATOM 669 C CA . TYR A 1 84 ? 13.447 -12.007 -8.454 1.00 94.38 84 TYR A CA 1
ATOM 670 C C . TYR A 1 84 ? 13.622 -10.568 -7.959 1.00 94.38 84 TYR A C 1
ATOM 672 O O . TYR A 1 84 ? 13.964 -9.688 -8.750 1.00 94.38 84 TYR A O 1
ATOM 680 N N . ARG A 1 85 ? 13.484 -10.329 -6.647 1.00 94.31 85 ARG A N 1
ATOM 681 C CA . ARG A 1 85 ? 13.754 -9.012 -6.048 1.00 94.31 85 ARG A CA 1
ATOM 682 C C . ARG A 1 85 ? 15.162 -8.521 -6.378 1.00 94.31 85 ARG A C 1
ATOM 684 O O . ARG A 1 85 ? 15.331 -7.358 -6.735 1.00 94.31 85 ARG A O 1
ATOM 691 N N . GLU A 1 86 ? 16.168 -9.384 -6.278 1.00 96.25 86 GLU A N 1
ATOM 692 C CA . GLU A 1 86 ? 17.547 -9.009 -6.607 1.00 96.25 86 GLU A CA 1
ATOM 693 C C . GLU A 1 86 ? 17.732 -8.705 -8.103 1.00 96.25 86 GLU A C 1
ATOM 695 O O . GLU A 1 86 ? 18.454 -7.770 -8.448 1.00 96.25 86 GLU A O 1
ATOM 700 N N . HIS A 1 87 ? 17.033 -9.405 -9.003 1.00 96.81 87 HIS A N 1
ATOM 701 C CA . HIS A 1 87 ? 17.037 -9.065 -10.430 1.00 96.81 87 HIS A CA 1
ATOM 702 C C . HIS A 1 87 ? 16.410 -7.688 -10.707 1.00 96.81 87 HIS A C 1
ATOM 704 O O . HIS A 1 87 ? 16.976 -6.902 -11.472 1.00 96.81 87 HIS A O 1
ATOM 710 N N . VAL A 1 88 ? 15.283 -7.366 -10.063 1.00 96.19 88 VAL A N 1
ATOM 711 C CA . VAL A 1 88 ? 14.629 -6.050 -10.194 1.00 96.19 88 VAL A CA 1
ATOM 712 C C . VAL A 1 88 ? 15.528 -4.940 -9.644 1.00 96.19 88 VAL A C 1
ATOM 714 O O . VAL A 1 88 ? 15.740 -3.930 -10.316 1.00 96.19 88 VAL A O 1
ATOM 717 N N . LYS A 1 89 ? 16.168 -5.152 -8.488 1.00 95.56 89 LYS A N 1
ATOM 718 C CA . LYS A 1 89 ? 17.164 -4.213 -7.945 1.00 95.56 89 LYS A CA 1
ATOM 719 C C . LYS A 1 89 ? 18.339 -3.999 -8.889 1.00 95.56 89 LYS A C 1
ATOM 721 O O . LYS A 1 89 ? 18.734 -2.858 -9.110 1.00 95.56 89 LYS A O 1
ATOM 726 N N . ALA A 1 90 ? 18.887 -5.066 -9.470 1.00 96.94 90 ALA A N 1
ATOM 727 C CA . ALA A 1 90 ? 19.983 -4.954 -10.429 1.00 96.94 90 ALA A CA 1
ATOM 728 C C . ALA A 1 90 ? 19.571 -4.121 -11.654 1.00 96.94 90 ALA A C 1
ATOM 730 O O . ALA A 1 90 ? 20.338 -3.277 -12.120 1.00 96.94 90 ALA A O 1
ATOM 731 N N . ARG A 1 91 ? 18.334 -4.296 -12.136 1.00 95.94 91 ARG A N 1
ATOM 732 C CA . ARG A 1 91 ? 17.754 -3.476 -13.206 1.00 95.94 91 ARG A CA 1
ATOM 733 C C . ARG A 1 91 ? 17.632 -2.001 -12.802 1.00 95.94 91 ARG A C 1
ATOM 735 O O . ARG A 1 91 ? 17.991 -1.134 -13.597 1.00 95.94 91 ARG A O 1
ATOM 742 N N . ILE A 1 92 ? 17.166 -1.708 -11.588 1.00 95.31 92 ILE A N 1
ATOM 743 C CA . ILE A 1 92 ? 17.086 -0.338 -11.050 1.00 95.31 92 ILE A CA 1
ATOM 744 C C . ILE A 1 92 ? 18.479 0.294 -10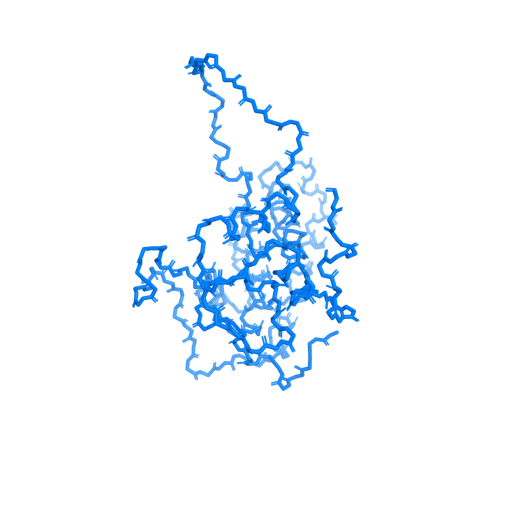.956 1.00 95.31 92 ILE A C 1
ATOM 746 O O . ILE A 1 92 ? 18.680 1.421 -11.409 1.00 95.31 92 ILE A O 1
ATOM 750 N N . MET A 1 93 ? 19.457 -0.434 -10.416 1.00 96.25 93 MET A N 1
ATOM 751 C CA . MET A 1 93 ? 20.837 0.041 -10.306 1.00 96.25 93 MET A CA 1
ATOM 752 C C . MET A 1 93 ? 21.430 0.376 -11.676 1.00 96.25 93 MET A C 1
ATOM 754 O O . MET A 1 93 ? 21.984 1.460 -11.843 1.00 96.25 93 MET A O 1
ATOM 758 N N . ALA A 1 94 ? 21.234 -0.487 -12.676 1.00 95.62 94 ALA A N 1
ATOM 759 C CA . ALA A 1 94 ? 21.694 -0.234 -14.041 1.00 95.62 94 ALA A CA 1
ATOM 760 C C . ALA A 1 94 ? 21.074 1.042 -14.649 1.00 95.62 94 ALA A C 1
ATOM 762 O O . ALA A 1 94 ? 21.741 1.770 -15.388 1.00 95.62 94 ALA A O 1
ATOM 763 N N . LEU A 1 95 ? 19.814 1.360 -14.318 1.00 94.50 95 LEU A N 1
ATOM 764 C CA . LEU A 1 95 ? 19.192 2.619 -14.739 1.00 94.50 95 LEU A CA 1
ATOM 765 C C . LEU A 1 95 ? 19.890 3.827 -14.107 1.00 94.50 95 LEU A C 1
ATOM 767 O O . LEU A 1 95 ? 20.199 4.776 -14.826 1.00 94.50 95 LEU A O 1
ATOM 771 N N . TYR A 1 96 ? 20.191 3.790 -12.809 1.00 94.75 96 TYR A N 1
ATOM 772 C CA . TYR A 1 96 ? 20.930 4.875 -12.154 1.00 94.75 96 TYR A CA 1
ATOM 773 C C . TYR A 1 96 ? 22.354 5.032 -12.697 1.00 94.75 96 TYR A C 1
ATOM 775 O O . TYR A 1 96 ? 22.779 6.160 -12.935 1.00 94.75 96 TYR A O 1
ATOM 783 N N . GLU A 1 97 ? 23.062 3.932 -12.963 1.00 95.94 97 GLU A N 1
ATOM 784 C CA . GLU A 1 97 ? 24.403 3.955 -13.570 1.00 95.94 97 GLU A CA 1
ATOM 785 C C . GLU A 1 97 ? 24.410 4.593 -14.965 1.00 95.94 97 GLU A C 1
ATOM 787 O O . GLU A 1 97 ? 25.377 5.245 -15.350 1.00 95.94 97 GLU A O 1
ATOM 792 N N . SER A 1 98 ? 23.319 4.436 -15.718 1.00 92.88 98 SER A N 1
ATOM 793 C CA . SER A 1 98 ? 23.147 5.073 -17.028 1.00 92.88 98 SER A CA 1
ATOM 794 C C . SER A 1 98 ? 22.715 6.545 -16.967 1.00 92.88 98 SER A C 1
ATOM 796 O O . SER A 1 98 ? 22.548 7.161 -18.016 1.00 92.88 98 SER A O 1
ATOM 798 N N . GLU A 1 99 ? 22.459 7.092 -15.772 1.00 92.69 99 GLU A N 1
ATOM 799 C CA . GLU A 1 99 ? 21.893 8.433 -15.524 1.00 92.69 99 GLU A CA 1
ATOM 800 C C . GLU A 1 99 ? 20.533 8.712 -16.208 1.00 92.69 99 GLU A C 1
ATOM 802 O O . GLU A 1 99 ? 19.995 9.822 -16.131 1.00 92.69 99 GLU A O 1
ATOM 807 N N . THR A 1 100 ? 19.917 7.698 -16.827 1.00 90.88 100 THR A N 1
ATOM 808 C CA . THR A 1 100 ? 18.634 7.805 -17.539 1.00 90.88 100 THR A CA 1
ATOM 809 C C . THR A 1 100 ? 17.511 8.408 -16.680 1.00 90.88 100 THR A C 1
ATOM 811 O O . THR A 1 100 ? 16.803 9.279 -17.183 1.00 90.88 100 THR A O 1
ATOM 814 N N . PRO A 1 101 ? 17.346 8.059 -15.385 1.00 92.56 101 PRO A N 1
ATOM 815 C CA . PRO A 1 101 ? 16.294 8.635 -14.541 1.00 92.56 101 PRO A CA 1
ATOM 816 C C . PRO A 1 101 ? 16.331 10.164 -14.405 1.00 92.56 101 PRO A C 1
ATOM 818 O O . PRO A 1 101 ? 15.298 10.778 -14.145 1.00 92.56 101 PRO A O 1
ATOM 821 N N . TYR A 1 102 ? 17.502 10.786 -14.574 1.00 93.00 102 TYR A N 1
ATOM 822 C CA . TYR A 1 102 ? 17.665 12.241 -14.473 1.00 93.00 102 TYR A CA 1
ATOM 823 C C . TYR A 1 102 ? 17.345 12.971 -15.780 1.00 93.00 102 TYR A C 1
ATOM 825 O O . TYR A 1 102 ? 17.135 14.184 -15.775 1.00 93.00 102 TYR A O 1
ATOM 833 N N . THR A 1 103 ? 17.312 12.246 -16.898 1.00 92.69 103 THR A N 1
ATOM 834 C CA . THR A 1 103 ? 17.095 12.803 -18.240 1.00 92.69 103 THR A CA 1
ATOM 835 C C . THR A 1 103 ? 15.732 12.417 -18.816 1.00 92.69 103 THR A C 1
ATOM 837 O O . THR A 1 103 ? 15.129 13.213 -19.535 1.00 92.69 103 THR A O 1
ATOM 840 N N . ASP A 1 104 ? 15.201 11.251 -18.443 1.00 93.19 104 ASP A N 1
ATOM 841 C CA . ASP A 1 104 ? 13.868 10.778 -18.804 1.00 93.19 104 ASP A CA 1
ATOM 842 C C . ASP A 1 104 ? 12.914 10.859 -17.604 1.00 93.19 104 ASP A C 1
ATOM 844 O O . ASP A 1 104 ? 12.959 10.071 -16.655 1.00 93.19 104 ASP A O 1
ATOM 848 N N . ARG A 1 105 ? 11.979 11.811 -17.683 1.00 91.19 105 ARG A N 1
ATOM 849 C CA . ARG A 1 105 ? 10.973 12.048 -16.643 1.00 91.19 105 ARG A CA 1
ATOM 850 C C . ARG A 1 105 ? 10.012 10.871 -16.450 1.00 91.19 105 ARG A C 1
ATOM 852 O O . ARG A 1 105 ? 9.481 10.717 -15.353 1.00 91.19 105 ARG A O 1
ATOM 859 N N . CYS A 1 106 ? 9.741 10.078 -17.486 1.00 91.25 106 CYS A N 1
ATOM 860 C CA . CYS A 1 106 ? 8.868 8.909 -17.382 1.00 91.25 106 CYS A CA 1
ATOM 861 C C . CYS A 1 106 ? 9.522 7.839 -16.501 1.00 91.25 106 CYS A C 1
ATOM 863 O O . CYS A 1 106 ? 8.897 7.346 -15.562 1.00 91.25 106 CYS A O 1
ATOM 865 N N . ILE A 1 107 ? 10.806 7.565 -16.740 1.00 92.69 107 ILE A N 1
ATOM 866 C CA . ILE A 1 107 ? 11.595 6.604 -15.958 1.00 92.69 107 ILE A CA 1
ATOM 867 C C . ILE A 1 107 ? 11.832 7.123 -14.537 1.00 92.69 107 ILE A C 1
ATOM 869 O O . ILE A 1 107 ? 11.628 6.379 -13.578 1.00 92.69 107 ILE A O 1
ATOM 873 N N . GLY A 1 108 ? 12.180 8.405 -14.378 1.00 91.56 108 GLY A N 1
ATOM 874 C CA . GLY A 1 108 ? 12.332 9.020 -13.056 1.00 91.56 108 GLY A CA 1
ATOM 875 C C . GLY A 1 108 ? 11.059 8.927 -12.206 1.00 91.56 108 GLY A C 1
ATOM 876 O O . GLY A 1 108 ? 11.129 8.589 -11.028 1.00 91.56 108 GLY A O 1
ATOM 877 N N . ARG A 1 109 ? 9.880 9.141 -12.808 1.00 91.00 109 ARG A N 1
ATOM 878 C CA . ARG A 1 109 ? 8.584 8.973 -12.127 1.00 91.00 109 ARG A CA 1
ATOM 879 C C . ARG A 1 109 ? 8.266 7.522 -11.786 1.00 91.00 109 ARG A C 1
ATOM 881 O O . ARG A 1 109 ? 7.731 7.273 -10.715 1.00 91.00 109 ARG A O 1
ATOM 888 N N . ALA A 1 110 ? 8.582 6.576 -12.669 1.00 91.31 110 ALA A N 1
ATOM 889 C CA . ALA A 1 110 ? 8.376 5.156 -12.386 1.00 91.31 110 ALA A CA 1
ATOM 890 C C . ALA A 1 110 ? 9.190 4.693 -11.168 1.00 91.31 110 ALA A C 1
ATOM 892 O O . ALA A 1 110 ? 8.664 3.973 -10.325 1.00 91.31 110 ALA A O 1
ATOM 893 N N . LEU A 1 111 ? 10.438 5.158 -11.047 1.00 91.38 111 LEU A N 1
ATOM 894 C CA . LEU A 1 111 ? 11.280 4.902 -9.875 1.00 91.38 111 LEU A CA 1
ATOM 895 C C . LEU A 1 111 ? 10.749 5.592 -8.614 1.00 91.38 111 LEU A C 1
ATOM 897 O O . LEU A 1 111 ? 10.760 4.989 -7.547 1.00 91.38 111 LEU A O 1
ATOM 901 N N . TRP A 1 112 ? 10.255 6.827 -8.738 1.00 89.44 112 TRP A N 1
ATOM 902 C CA . TRP A 1 112 ? 9.675 7.565 -7.613 1.00 89.44 112 TRP A CA 1
ATOM 903 C C . TRP A 1 112 ? 8.439 6.870 -7.037 1.00 89.44 112 TRP A C 1
ATOM 905 O O . TRP A 1 112 ? 8.387 6.613 -5.841 1.00 89.44 112 TRP A O 1
ATOM 915 N N . ILE A 1 113 ? 7.494 6.480 -7.896 1.00 86.75 113 ILE A N 1
ATOM 916 C CA . ILE A 1 113 ? 6.284 5.758 -7.480 1.00 86.75 113 ILE A CA 1
ATOM 917 C C . ILE A 1 113 ? 6.654 4.411 -6.839 1.00 86.75 113 ILE A C 1
ATOM 919 O O . ILE A 1 113 ? 6.035 4.016 -5.858 1.00 86.75 113 ILE A O 1
ATOM 923 N N . GLY A 1 114 ? 7.671 3.710 -7.357 1.00 87.56 114 GLY A N 1
ATOM 924 C CA . GLY A 1 114 ? 8.194 2.489 -6.731 1.00 87.56 114 GLY A CA 1
ATOM 925 C C . GLY A 1 114 ? 8.728 2.733 -5.315 1.00 87.56 114 GLY A C 1
ATOM 926 O O . GLY A 1 114 ? 8.352 2.027 -4.383 1.00 87.56 114 GLY A O 1
ATOM 927 N N . PHE A 1 115 ? 9.528 3.788 -5.138 1.00 86.81 115 PHE A N 1
ATOM 928 C CA . PHE A 1 115 ? 10.063 4.187 -3.835 1.00 86.81 115 PHE A CA 1
ATOM 929 C C . PHE A 1 115 ? 8.962 4.577 -2.840 1.00 86.81 115 PHE A C 1
ATOM 931 O O . PHE A 1 115 ? 8.985 4.129 -1.696 1.00 86.81 115 PHE A O 1
ATOM 938 N N . GLU A 1 116 ? 7.982 5.377 -3.260 1.00 83.50 116 GLU A N 1
ATOM 939 C CA . GLU A 1 116 ? 6.841 5.729 -2.411 1.00 83.50 116 GLU A CA 1
ATOM 940 C C . GLU A 1 116 ? 5.984 4.519 -2.070 1.00 83.50 116 GLU A C 1
ATOM 942 O O . GLU A 1 116 ? 5.479 4.421 -0.957 1.00 83.50 116 GLU A O 1
ATOM 947 N N . HIS A 1 117 ? 5.847 3.575 -2.998 1.00 81.81 117 HIS A N 1
ATOM 948 C CA . HIS A 1 117 ? 5.138 2.335 -2.746 1.00 81.81 117 HIS A CA 1
ATOM 949 C C . HIS A 1 117 ? 5.854 1.483 -1.687 1.00 81.81 117 HIS A C 1
ATOM 951 O O . HIS A 1 117 ? 5.192 0.985 -0.783 1.00 81.81 117 HIS A O 1
ATOM 957 N N . GLU A 1 118 ? 7.189 1.365 -1.717 1.00 75.44 118 GLU A N 1
ATOM 958 C CA . GLU A 1 118 ? 7.962 0.681 -0.661 1.00 75.44 118 GLU A CA 1
ATOM 959 C C . GLU A 1 118 ? 7.953 1.463 0.670 1.00 75.44 118 GLU A C 1
ATOM 961 O O . GLU A 1 118 ? 7.721 0.874 1.727 1.00 75.44 118 GLU A O 1
ATOM 966 N N . GLY A 1 119 ? 8.125 2.788 0.642 1.00 64.94 119 GLY A N 1
ATOM 967 C CA . GLY A 1 119 ? 8.085 3.636 1.841 1.00 64.94 119 GLY A CA 1
ATOM 968 C C . GLY A 1 119 ? 6.696 3.713 2.488 1.00 64.94 119 GLY A C 1
ATOM 969 O O . GLY A 1 119 ? 6.570 3.714 3.713 1.00 64.94 119 GLY A O 1
ATOM 970 N N . GLY A 1 120 ? 5.644 3.714 1.671 1.00 54.50 120 GLY A N 1
ATOM 971 C CA . GLY A 1 120 ? 4.249 3.606 2.087 1.00 54.50 120 GLY A CA 1
ATOM 972 C C . GLY A 1 120 ? 3.905 2.206 2.590 1.00 54.50 120 GLY A C 1
ATOM 973 O O . GLY A 1 120 ? 3.132 2.078 3.535 1.00 54.50 120 GLY A O 1
ATOM 974 N N . PHE A 1 121 ? 4.543 1.157 2.060 1.00 51.97 121 PHE A N 1
ATOM 975 C CA . PHE A 1 121 ? 4.403 -0.211 2.563 1.00 51.97 121 PHE A CA 1
ATOM 976 C C . PHE A 1 121 ? 4.908 -0.357 4.012 1.00 51.97 121 PHE A C 1
ATOM 978 O O . PHE A 1 121 ? 4.323 -1.114 4.789 1.00 51.97 121 PHE A O 1
ATOM 985 N N . GLU A 1 122 ? 5.939 0.402 4.412 1.00 42.59 122 GLU A N 1
ATOM 986 C CA . GLU A 1 122 ? 6.435 0.438 5.800 1.00 42.59 122 GLU A CA 1
ATOM 987 C C . GLU A 1 122 ? 5.514 1.234 6.750 1.00 42.59 122 GLU A C 1
ATOM 989 O O . GLU A 1 122 ? 5.527 0.996 7.960 1.00 42.59 122 GLU A O 1
ATOM 994 N N . LEU A 1 123 ? 4.653 2.118 6.223 1.00 41.94 123 LEU A N 1
ATOM 995 C CA . LEU A 1 123 ? 3.754 2.949 7.031 1.00 41.94 123 LEU A CA 1
ATOM 996 C C . LEU 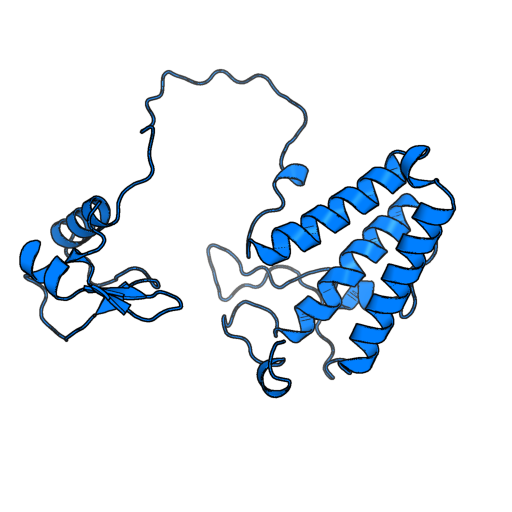A 1 123 ? 2.269 2.549 6.968 1.00 41.94 123 LEU A C 1
ATOM 998 O O . LEU A 1 123 ? 1.518 2.928 7.871 1.00 41.94 123 LEU A O 1
ATOM 1002 N N . THR A 1 124 ? 1.775 1.856 5.935 1.00 40.97 124 THR A N 1
ATOM 1003 C CA . THR A 1 124 ? 0.324 1.645 5.756 1.00 40.97 124 THR A CA 1
ATOM 1004 C C . THR A 1 124 ? 0.004 0.543 4.728 1.00 40.97 124 THR A C 1
ATOM 1006 O O . THR A 1 124 ? 0.254 0.638 3.535 1.00 40.97 124 THR A O 1
ATOM 1009 N N . ILE A 1 125 ? -0.656 -0.531 5.151 1.00 41.28 125 ILE A N 1
ATOM 1010 C CA . ILE A 1 125 ? -2.069 -0.843 4.846 1.00 41.28 125 ILE A CA 1
ATOM 1011 C C . ILE A 1 125 ? -2.947 0.387 4.476 1.00 41.28 125 ILE A C 1
ATOM 1013 O O . ILE A 1 125 ? -3.968 0.629 5.120 1.00 41.28 125 ILE A O 1
ATOM 1017 N N . GLY A 1 126 ? -2.594 1.194 3.469 1.00 36.88 126 GLY A N 1
ATOM 1018 C CA . GLY A 1 126 ? -3.458 2.300 3.045 1.00 36.88 126 GLY A CA 1
ATOM 1019 C C . GLY A 1 126 ? -2.810 3.347 2.143 1.00 36.88 126 GLY A C 1
ATOM 1020 O O . GLY A 1 126 ? -1.847 3.988 2.524 1.00 36.88 126 GLY A O 1
ATOM 1021 N N . PHE A 1 127 ? -3.453 3.538 0.990 1.00 37.12 127 PHE A N 1
ATOM 1022 C CA . PHE A 1 127 ? -3.517 4.780 0.218 1.00 37.12 127 PHE A CA 1
ATOM 1023 C C . PHE A 1 127 ? -2.185 5.360 -0.286 1.00 37.12 127 PHE A C 1
ATOM 1025 O O . PHE A 1 127 ? -1.548 6.194 0.344 1.00 37.12 127 PHE A O 1
ATOM 1032 N N . SER A 1 128 ? -1.823 4.985 -1.517 1.00 37.19 128 SER A N 1
ATOM 1033 C CA . SER A 1 128 ? -0.988 5.829 -2.374 1.00 37.19 128 SER A CA 1
ATOM 1034 C C . SER A 1 128 ? -1.811 7.052 -2.811 1.00 37.19 128 SER A C 1
ATOM 1036 O O . SER A 1 128 ? -2.590 6.972 -3.767 1.00 37.19 128 SER A O 1
ATOM 1038 N N . ASP A 1 129 ? -1.683 8.162 -2.088 1.00 41.97 129 ASP A N 1
ATOM 1039 C CA . ASP A 1 129 ? -2.454 9.391 -2.329 1.00 41.97 129 ASP A CA 1
ATOM 1040 C C . ASP A 1 129 ? -2.078 10.104 -3.647 1.00 41.97 129 ASP A C 1
ATOM 1042 O O . ASP A 1 129 ? -2.934 10.747 -4.254 1.00 41.97 129 ASP A O 1
ATOM 1046 N N . GLU A 1 130 ? -0.868 9.911 -4.191 1.00 41.56 130 GLU A N 1
ATOM 1047 C CA . GLU A 1 130 ? -0.443 10.615 -5.418 1.00 41.56 130 GLU A CA 1
ATOM 1048 C C . GLU A 1 130 ? -1.236 10.222 -6.682 1.00 41.56 130 GLU A C 1
ATOM 1050 O O . GLU A 1 130 ? -1.336 11.008 -7.623 1.00 41.56 130 GLU A O 1
ATOM 1055 N N . PHE A 1 131 ? -1.847 9.030 -6.729 1.00 45.56 131 PHE A N 1
ATOM 1056 C CA . PHE A 1 131 ? -2.654 8.615 -7.888 1.00 45.56 131 PHE A CA 1
ATOM 1057 C C . PHE A 1 131 ? -4.102 9.125 -7.853 1.00 45.56 131 PHE A C 1
ATOM 1059 O O . PHE A 1 131 ? -4.771 9.126 -8.892 1.00 45.56 131 PHE A O 1
ATOM 1066 N N . PHE A 1 132 ? -4.600 9.553 -6.689 1.00 43.12 132 PHE A N 1
ATOM 1067 C CA . PHE A 1 132 ? -5.956 10.092 -6.545 1.00 43.12 132 PHE A CA 1
ATOM 1068 C C . PHE A 1 132 ? -6.014 11.616 -6.664 1.00 43.12 132 PHE A C 1
ATOM 1070 O O . PHE A 1 132 ? -7.100 12.160 -6.905 1.00 43.12 132 PHE A O 1
ATOM 1077 N N . GLU A 1 133 ? -4.874 12.303 -6.573 1.00 56.38 133 GLU A N 1
ATOM 1078 C CA . GLU A 1 133 ? -4.764 13.721 -6.901 1.00 56.38 133 GLU A CA 1
ATOM 1079 C C . GLU A 1 133 ? -4.973 13.930 -8.408 1.00 56.38 133 GLU A C 1
ATOM 1081 O O . GLU A 1 133 ? -4.070 13.854 -9.241 1.00 56.38 133 GLU A O 1
ATOM 1086 N N . ARG A 1 134 ? -6.235 14.154 -8.781 1.00 57.41 134 ARG A N 1
ATOM 1087 C CA . ARG A 1 134 ? -6.611 14.598 -10.126 1.00 57.41 134 ARG A CA 1
ATOM 1088 C C . ARG A 1 134 ? -6.041 15.989 -10.391 1.00 57.41 134 ARG A C 1
ATOM 1090 O O . ARG A 1 134 ? -5.761 16.739 -9.460 1.00 57.41 134 ARG A O 1
ATOM 1097 N N . GLU A 1 135 ? -5.959 16.347 -11.673 1.00 73.00 135 GLU A N 1
ATOM 1098 C CA . GLU A 1 135 ? -5.619 17.708 -12.098 1.00 73.00 135 GLU A CA 1
ATOM 1099 C C . GLU A 1 135 ? -6.380 18.752 -11.260 1.00 73.00 135 GLU A C 1
ATOM 1101 O O . GLU A 1 135 ? -7.587 18.573 -11.032 1.00 73.00 135 GLU A O 1
ATOM 1106 N N . PRO A 1 136 ? -5.707 19.823 -10.796 1.00 80.94 136 PRO A N 1
ATOM 1107 C CA . PRO A 1 136 ? -6.336 20.839 -9.966 1.00 80.94 136 PRO A CA 1
ATOM 1108 C C . PRO A 1 136 ? -7.626 21.357 -10.604 1.00 80.94 136 PRO A C 1
ATOM 1110 O O . PRO A 1 136 ? -7.655 21.714 -11.783 1.00 80.94 136 PRO A O 1
ATOM 1113 N N . TYR A 1 137 ? -8.696 21.418 -9.818 1.00 85.31 137 TYR A N 1
ATOM 1114 C CA . TYR A 1 137 ? -9.992 21.919 -10.262 1.00 85.31 137 TYR A CA 1
ATOM 1115 C C . TYR A 1 137 ? -10.545 22.935 -9.266 1.00 85.31 137 TYR A C 1
ATOM 1117 O O . TYR A 1 137 ? -10.286 22.868 -8.065 1.00 85.31 137 TYR A O 1
ATOM 1125 N N . GLU A 1 138 ? -11.319 23.893 -9.773 1.00 91.94 138 GLU A N 1
ATOM 1126 C CA . GLU A 1 138 ? -11.972 24.893 -8.932 1.00 91.94 138 GLU A CA 1
ATOM 1127 C C . GLU A 1 138 ? -13.293 24.354 -8.379 1.00 91.94 138 GLU A C 1
ATOM 1129 O O . GLU A 1 138 ? -14.127 23.812 -9.108 1.00 91.94 138 GLU A O 1
ATOM 1134 N N . ILE A 1 139 ? -13.504 24.538 -7.076 1.00 93.69 139 ILE A N 1
ATOM 1135 C CA . ILE A 1 139 ? -14.750 24.190 -6.397 1.00 93.69 139 ILE A CA 1
ATOM 1136 C C . ILE A 1 139 ? -15.093 25.252 -5.352 1.00 93.69 139 ILE A C 1
ATOM 1138 O O . ILE A 1 139 ? -14.230 25.749 -4.631 1.00 93.69 139 ILE A O 1
ATOM 1142 N N . THR A 1 140 ? -16.373 25.621 -5.265 1.00 95.69 140 THR A N 1
ATOM 1143 C CA . THR A 1 140 ? -16.865 26.507 -4.202 1.00 95.69 140 THR A CA 1
ATOM 1144 C C . THR A 1 140 ? -17.221 25.679 -2.975 1.00 95.69 140 THR A C 1
ATOM 1146 O O . THR A 1 140 ? -18.161 24.886 -3.011 1.00 95.69 140 THR A O 1
ATOM 1149 N N . VAL A 1 141 ? -16.491 25.886 -1.880 1.00 94.06 141 VAL A N 1
ATOM 1150 C CA . VAL A 1 141 ? -16.749 25.230 -0.593 1.00 94.06 141 VAL A CA 1
ATOM 1151 C C . VAL A 1 141 ? -17.505 26.207 0.321 1.00 94.06 141 VAL A C 1
ATOM 1153 O O . VAL A 1 141 ? -17.045 27.337 0.501 1.00 94.06 141 VAL A O 1
ATOM 1156 N N . PRO A 1 142 ? -18.667 25.833 0.891 1.00 96.00 142 PRO A N 1
ATOM 1157 C CA . PRO A 1 142 ? -19.367 26.676 1.859 1.00 96.00 142 PRO A CA 1
ATOM 1158 C C . PRO A 1 142 ? -18.543 26.855 3.149 1.00 96.00 142 PRO A C 1
ATOM 1160 O O . PRO A 1 142 ? -17.610 26.090 3.393 1.00 96.00 142 PRO A O 1
ATOM 1163 N N . PRO A 1 143 ? -18.877 27.829 4.018 1.00 96.38 143 PRO A N 1
ATOM 1164 C CA . PRO A 1 143 ? -18.191 27.986 5.296 1.00 96.38 143 PRO A CA 1
ATOM 1165 C C . PRO A 1 143 ? -18.269 26.705 6.137 1.00 96.38 143 PRO A C 1
ATOM 1167 O O . PRO A 1 143 ? -19.358 26.246 6.482 1.00 96.38 143 PRO A O 1
ATOM 1170 N N . ILE A 1 144 ? -17.109 26.155 6.493 1.00 96.38 144 ILE A N 1
ATOM 1171 C CA . ILE A 1 144 ? -16.973 24.994 7.377 1.00 96.38 144 ILE A CA 1
ATOM 1172 C C . ILE A 1 144 ? -16.131 25.352 8.601 1.00 96.38 144 ILE A C 1
ATOM 1174 O O . ILE A 1 144 ? -15.303 26.263 8.567 1.00 96.38 144 ILE A O 1
ATOM 1178 N N . LYS A 1 145 ? -16.329 24.611 9.693 1.00 96.00 145 LYS A N 1
ATOM 1179 C CA . LYS A 1 145 ? -15.469 24.651 10.877 1.00 96.00 145 LYS A CA 1
ATOM 1180 C C . LYS A 1 145 ? -14.923 23.250 11.117 1.00 96.00 145 LYS A C 1
ATOM 1182 O O . LYS A 1 145 ? -15.701 22.313 11.254 1.00 96.00 145 LYS A O 1
ATOM 1187 N N . ALA A 1 146 ? -13.605 23.137 11.209 1.00 93.94 146 ALA A N 1
ATOM 1188 C CA . ALA A 1 146 ? -12.917 21.906 11.569 1.00 93.94 146 ALA A CA 1
ATOM 1189 C C . ALA A 1 146 ? -12.165 22.096 12.891 1.00 93.94 146 ALA A C 1
ATOM 1191 O O . ALA A 1 146 ? -11.728 23.203 13.220 1.00 93.94 146 ALA A O 1
ATOM 1192 N N . GLN A 1 147 ? -12.035 21.020 13.662 1.00 92.56 147 GLN A N 1
ATOM 1193 C CA . GLN A 1 147 ? -11.211 21.007 14.864 1.00 92.56 147 GLN A CA 1
ATOM 1194 C C . GLN A 1 147 ? -9.736 20.921 14.452 1.00 92.56 147 GLN A C 1
ATOM 11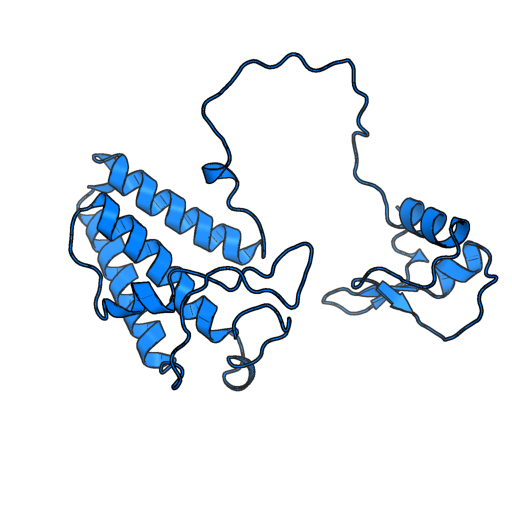96 O O . GLN A 1 147 ? -9.376 20.102 13.614 1.00 92.56 147 GLN A O 1
ATOM 1201 N N . GLY A 1 148 ? -8.869 21.736 15.059 1.00 93.88 148 GLY A N 1
ATOM 1202 C CA . GLY A 1 148 ? -7.426 21.736 14.761 1.00 93.88 148 GLY A CA 1
ATOM 1203 C C . GLY A 1 148 ? -6.652 20.543 15.336 1.00 93.88 148 GLY A C 1
ATOM 1204 O O . GLY A 1 148 ? -5.427 20.531 15.281 1.00 93.88 148 GLY A O 1
ATOM 1205 N N . ARG A 1 149 ? -7.352 19.572 15.933 1.00 92.81 149 ARG A N 1
ATOM 1206 C CA . ARG A 1 149 ? -6.789 18.333 16.469 1.00 92.81 149 ARG A CA 1
ATOM 1207 C C . ARG A 1 149 ? -7.743 17.157 16.228 1.00 92.81 149 ARG A C 1
ATOM 1209 O O . ARG A 1 149 ? -8.955 17.386 16.175 1.00 92.81 149 ARG A O 1
ATOM 1216 N N . PRO A 1 150 ? -7.227 15.921 16.152 1.00 91.44 150 PRO A N 1
ATOM 1217 C CA . PRO A 1 150 ? -8.051 14.719 16.178 1.00 91.44 150 PRO A CA 1
ATOM 1218 C C . PRO A 1 150 ? -8.869 14.585 17.474 1.00 91.44 150 PRO A C 1
ATOM 1220 O O . PRO A 1 150 ? -8.598 15.252 18.483 1.00 91.44 150 PRO A O 1
ATOM 1223 N N . VAL A 1 151 ? -9.865 13.699 17.433 1.00 91.38 151 VAL A N 1
ATOM 1224 C CA . VAL A 1 151 ? -10.637 13.266 18.609 1.00 91.38 151 VAL A CA 1
ATOM 1225 C C . VAL A 1 151 ? -9.713 12.495 19.555 1.00 91.38 151 VAL A C 1
ATOM 1227 O O . VAL A 1 151 ? -8.987 11.609 19.101 1.00 91.38 151 VAL A O 1
ATOM 1230 N N . SER A 1 152 ? -9.727 12.823 20.850 1.00 91.19 152 SER A N 1
ATOM 1231 C CA . SER A 1 152 ? -8.908 12.115 21.844 1.00 91.19 152 SER A CA 1
ATOM 1232 C C . SER A 1 152 ? -9.561 10.812 22.308 1.00 91.19 152 SER A C 1
ATOM 1234 O O . SER A 1 152 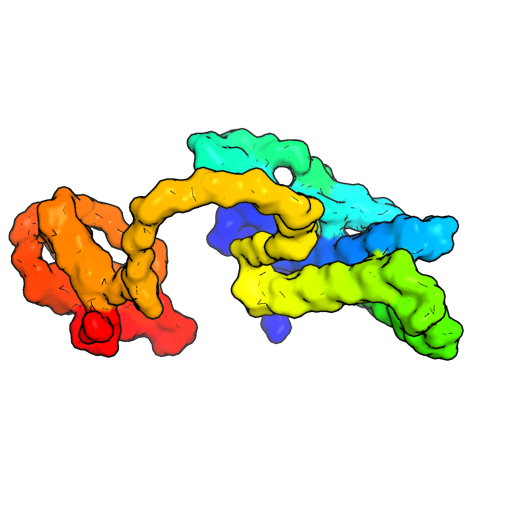? -10.778 10.622 22.202 1.00 91.19 152 SER A O 1
ATOM 1236 N N . ASN A 1 153 ? -8.765 9.914 22.897 1.00 89.62 153 ASN A N 1
ATOM 1237 C CA . ASN A 1 153 ? -9.295 8.687 23.498 1.00 89.62 153 ASN A CA 1
ATOM 1238 C C . ASN A 1 153 ? -10.323 8.984 24.598 1.00 89.62 153 ASN A C 1
ATOM 1240 O O . ASN A 1 153 ? -11.279 8.229 24.753 1.00 89.62 153 ASN A O 1
ATOM 1244 N N . GLY A 1 154 ? -10.154 10.078 25.349 1.00 87.81 154 GLY A N 1
ATOM 1245 C CA . GLY A 1 154 ? -11.101 10.481 26.389 1.00 87.81 154 GLY A CA 1
ATOM 1246 C C . GLY A 1 154 ? -12.438 10.957 25.828 1.00 87.81 154 GLY A C 1
ATOM 1247 O O . GLY A 1 154 ? -13.494 10.564 26.327 1.00 87.81 154 GLY A O 1
ATOM 1248 N N . GLU A 1 155 ? -12.414 11.741 24.749 1.00 90.06 155 GLU A N 1
ATOM 1249 C CA . GLU A 1 155 ? -13.630 12.160 24.042 1.00 90.06 155 GLU A CA 1
ATOM 1250 C C . GLU A 1 155 ? -14.381 10.955 23.467 1.00 90.06 155 GLU A C 1
ATOM 1252 O O . GLU A 1 155 ? -15.600 10.851 23.620 1.00 90.06 155 GLU A O 1
ATOM 1257 N N . TYR A 1 156 ? -13.650 10.003 22.882 1.00 89.44 156 TYR A N 1
ATOM 1258 C CA . TYR A 1 156 ? -14.238 8.780 22.346 1.00 89.44 156 TYR A CA 1
ATOM 1259 C C . TYR A 1 156 ? -14.760 7.841 23.446 1.00 89.44 156 TYR A C 1
ATOM 1261 O O . TYR A 1 156 ? -15.849 7.284 23.325 1.00 89.44 156 TYR A O 1
ATOM 1269 N N . ALA A 1 157 ? -14.042 7.710 24.566 1.00 87.50 157 ALA A N 1
ATOM 1270 C CA . ALA A 1 157 ? -14.491 6.937 25.725 1.00 87.50 157 ALA A CA 1
ATOM 1271 C C . ALA A 1 157 ? -15.802 7.483 26.299 1.00 87.50 157 ALA A C 1
ATOM 1273 O O . ALA A 1 157 ? -16.686 6.715 26.679 1.00 87.50 157 ALA A O 1
ATOM 1274 N N . LYS A 1 158 ? -15.937 8.813 26.345 1.00 87.62 158 LYS A N 1
ATOM 1275 C CA . LYS A 1 158 ? -17.162 9.469 26.801 1.00 87.62 158 LYS A CA 1
ATOM 1276 C C . LYS A 1 158 ? -18.323 9.172 25.858 1.00 87.62 158 LYS A C 1
ATOM 1278 O O . LYS A 1 158 ? -19.388 8.783 26.321 1.00 87.62 158 LYS A O 1
ATOM 1283 N N . TYR A 1 159 ? -18.089 9.285 24.553 1.00 88.56 159 TYR A N 1
ATOM 1284 C CA . TYR A 1 159 ? -19.072 8.920 23.538 1.00 88.56 159 TYR A CA 1
ATOM 1285 C C . TYR A 1 159 ? -19.560 7.467 23.695 1.00 88.56 159 TYR A C 1
ATOM 1287 O O . TYR A 1 159 ? -20.767 7.238 23.744 1.00 88.56 159 TYR A O 1
ATOM 1295 N N . LEU A 1 160 ? -18.651 6.498 23.862 1.00 86.19 160 LEU A N 1
ATOM 1296 C CA . LEU A 1 160 ? -19.019 5.088 24.059 1.00 86.19 160 LEU A CA 1
ATOM 1297 C C . LEU A 1 160 ? -19.841 4.862 25.337 1.00 86.19 160 LEU A C 1
ATOM 1299 O O . LEU A 1 160 ? -20.807 4.096 25.321 1.00 86.19 160 LEU A O 1
ATOM 1303 N N . ALA A 1 161 ? -19.482 5.540 26.432 1.00 82.62 161 ALA A N 1
ATOM 1304 C CA . ALA A 1 161 ? -20.228 5.469 27.687 1.00 82.62 161 ALA A CA 1
ATOM 1305 C C . ALA A 1 161 ? -21.651 6.044 27.546 1.00 82.62 161 ALA A C 1
ATOM 1307 O O . ALA A 1 161 ? -22.600 5.464 28.074 1.00 82.62 161 ALA A O 1
ATOM 1308 N N . ASP A 1 162 ? -21.808 7.141 26.799 1.00 84.44 162 ASP A N 1
ATOM 1309 C CA . ASP A 1 162 ? -23.096 7.812 26.593 1.00 84.44 162 ASP A CA 1
ATOM 1310 C C . ASP A 1 162 ? -24.032 7.007 25.671 1.00 84.44 162 ASP A C 1
ATOM 1312 O O . ASP A 1 162 ? -25.230 6.898 25.942 1.00 84.44 162 ASP A O 1
ATOM 1316 N N . VAL A 1 163 ? -23.499 6.404 24.600 1.00 85.19 163 VAL A N 1
ATOM 1317 C CA . VAL A 1 163 ? -24.278 5.603 23.630 1.00 85.19 163 VAL A CA 1
ATOM 1318 C C . VAL A 1 163 ? -24.593 4.193 24.162 1.00 85.19 163 VAL A C 1
ATOM 1320 O O . VAL A 1 163 ? -25.472 3.513 23.632 1.00 85.19 163 VAL A O 1
ATOM 1323 N N . LYS A 1 164 ? -23.938 3.765 25.254 1.00 76.69 164 LYS A N 1
ATOM 1324 C CA . LYS A 1 164 ? -24.056 2.419 25.853 1.00 76.69 164 LYS A CA 1
ATOM 1325 C C . LYS A 1 164 ? -23.785 1.289 24.853 1.00 76.69 164 LYS A C 1
ATOM 1327 O O . LYS A 1 164 ? -24.362 0.202 24.948 1.00 76.69 164 LYS A O 1
ATOM 1332 N N . GLU A 1 165 ? -22.910 1.540 23.886 1.00 70.69 165 GLU A N 1
ATOM 1333 C CA . GLU A 1 165 ? -22.561 0.545 22.880 1.00 70.69 165 GLU A CA 1
ATOM 1334 C C . GLU A 1 165 ? -21.626 -0.528 23.468 1.00 70.69 165 GLU A C 1
ATOM 1336 O O . GLU A 1 165 ? -20.652 -0.209 24.152 1.00 70.69 165 GLU A O 1
ATOM 1341 N N . PRO A 1 166 ? -21.890 -1.825 23.219 1.00 66.75 166 PRO A N 1
ATOM 1342 C CA . PRO A 1 166 ? -21.087 -2.905 23.792 1.00 66.75 166 PRO A CA 1
ATOM 1343 C C . PRO A 1 166 ? -19.764 -3.141 23.049 1.00 66.75 166 PRO A C 1
ATOM 1345 O O . PRO A 1 166 ? -18.870 -3.812 23.592 1.00 66.75 166 PRO A O 1
ATOM 1348 N N . GLN A 1 167 ? -19.659 -2.644 21.810 1.00 79.94 167 GLN A N 1
ATOM 1349 C CA . GLN A 1 167 ? -18.484 -2.800 20.964 1.00 79.94 167 GLN A CA 1
ATOM 1350 C C . GLN A 1 167 ? -17.457 -1.712 21.261 1.00 79.94 167 GLN A C 1
ATOM 1352 O O . GLN A 1 167 ? -17.761 -0.527 21.314 1.00 79.94 167 GLN A O 1
ATOM 1357 N N . ILE A 1 168 ? -16.218 -2.150 21.456 1.00 84.31 168 ILE A N 1
ATOM 1358 C CA . ILE A 1 168 ? -15.065 -1.278 21.658 1.00 84.31 168 ILE A CA 1
ATOM 1359 C C . ILE A 1 168 ? -14.146 -1.374 20.438 1.00 84.31 168 ILE A C 1
ATOM 1361 O O . ILE A 1 168 ? -14.171 -2.401 19.751 1.00 84.31 168 ILE A O 1
ATOM 1365 N N . PRO A 1 169 ? -13.307 -0.358 20.176 1.00 85.81 169 PRO A N 1
ATOM 1366 C CA . PRO A 1 169 ? -12.325 -0.415 19.100 1.00 85.81 169 PRO A CA 1
ATOM 1367 C C . PRO A 1 169 ? -11.440 -1.661 19.181 1.00 85.81 169 PRO A C 1
ATOM 1369 O O . PR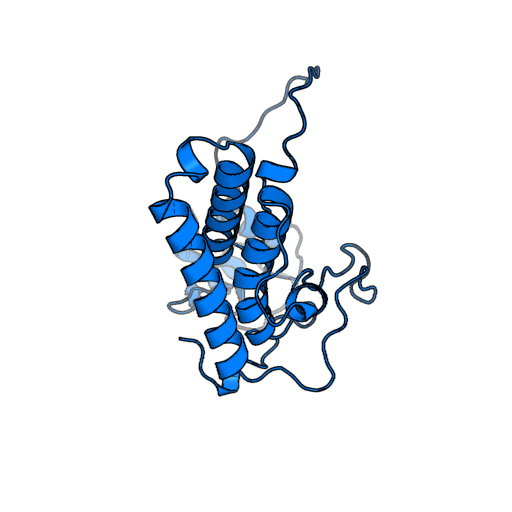O A 1 169 ? -11.069 -2.105 20.268 1.00 85.81 169 PRO A O 1
ATOM 1372 N N . ALA A 1 170 ? -11.025 -2.187 18.026 1.00 83.88 170 ALA A N 1
ATOM 1373 C CA . ALA A 1 170 ? -10.133 -3.349 17.953 1.00 83.88 170 ALA A CA 1
ATOM 1374 C C . ALA A 1 170 ? -8.794 -3.122 18.682 1.00 83.88 170 ALA A C 1
ATOM 1376 O O . ALA A 1 170 ? -8.204 -4.060 19.230 1.00 83.88 170 ALA A O 1
ATOM 1377 N N . THR A 1 171 ? -8.342 -1.868 18.729 1.00 85.75 171 THR A N 1
ATOM 1378 C CA . THR A 1 171 ? -7.141 -1.417 19.440 1.00 85.75 171 THR A CA 1
ATOM 1379 C C . THR A 1 171 ? -7.315 -1.386 20.957 1.00 85.75 171 THR A C 1
ATOM 1381 O O . THR A 1 171 ? -6.341 -1.153 21.660 1.00 85.75 171 THR A O 1
ATOM 1384 N N . TRP A 1 172 ? -8.515 -1.612 21.495 1.00 89.12 172 TRP A N 1
ATOM 1385 C CA . TRP A 1 172 ? -8.787 -1.599 22.931 1.00 89.12 172 TRP A CA 1
ATOM 1386 C C . TRP A 1 172 ? -9.006 -3.022 23.465 1.00 89.12 172 TRP A C 1
ATOM 1388 O O . TRP A 1 172 ? -9.308 -3.964 22.725 1.00 89.12 172 TRP A O 1
ATOM 1398 N N . SER A 1 173 ? -8.838 -3.202 24.772 1.00 86.50 173 SER A N 1
ATOM 1399 C CA . SER A 1 173 ? -9.099 -4.460 25.477 1.00 86.50 173 SER A CA 1
ATOM 1400 C C . SER A 1 173 ? -9.828 -4.234 26.796 1.00 86.50 173 SER A C 1
ATOM 1402 O O . SER A 1 173 ? -9.525 -3.295 27.537 1.00 86.50 173 SER A O 1
ATOM 1404 N N . LYS A 1 174 ? -10.777 -5.130 27.093 1.00 83.62 174 LYS A N 1
ATOM 1405 C CA . LYS A 1 174 ? -11.486 -5.188 28.376 1.00 83.62 174 LYS A CA 1
ATOM 1406 C C . LYS A 1 174 ? -10.632 -5.924 29.395 1.00 83.62 174 LYS A C 1
ATOM 1408 O O . LYS A 1 174 ? -10.114 -7.001 29.109 1.00 83.62 174 LYS A O 1
ATOM 1413 N N . THR A 1 175 ? -10.528 -5.371 30.594 1.00 70.94 175 THR A N 1
ATOM 1414 C CA . THR A 1 175 ? -9.769 -5.997 31.681 1.00 70.94 175 THR A CA 1
ATOM 1415 C C . THR A 1 175 ? -10.637 -6.968 32.501 1.00 70.94 175 THR A C 1
ATOM 1417 O O . THR A 1 175 ? -10.078 -7.845 33.158 1.00 70.94 175 THR A O 1
ATOM 1420 N N . ARG A 1 176 ? -11.984 -6.848 32.468 1.00 60.22 176 ARG A N 1
ATOM 1421 C CA . ARG A 1 176 ? -12.977 -7.760 33.100 1.00 60.22 176 ARG A CA 1
ATOM 1422 C C . ARG A 1 176 ? -14.365 -7.698 32.426 1.00 60.22 176 ARG A C 1
ATOM 1424 O O . ARG A 1 176 ? -14.724 -6.658 31.883 1.00 60.22 176 ARG A O 1
ATOM 1431 N N . ASP A 1 177 ? -15.152 -8.775 32.538 1.00 54.41 177 ASP A N 1
ATOM 1432 C CA . ASP A 1 177 ? -16.558 -8.854 32.093 1.00 54.41 177 ASP A CA 1
ATOM 1433 C C . ASP A 1 177 ? -17.514 -8.140 33.065 1.00 54.41 177 ASP A C 1
ATOM 1435 O O . ASP A 1 177 ? -17.576 -8.518 34.238 1.00 54.41 177 ASP A O 1
ATOM 1439 N N . ALA A 1 178 ? -18.310 -7.164 32.599 1.00 47.56 178 ALA A N 1
ATOM 1440 C CA . ALA A 1 178 ? -19.538 -6.764 33.298 1.00 47.56 178 ALA A CA 1
ATOM 1441 C C . ALA A 1 178 ? -20.563 -5.992 32.433 1.00 47.56 178 ALA A C 1
ATOM 1443 O O . ALA A 1 178 ? -20.321 -5.652 31.280 1.00 47.56 178 ALA A O 1
ATOM 1444 N N . ARG A 1 179 ? -21.746 -5.821 33.045 1.00 54.38 179 ARG A N 1
ATOM 1445 C CA . ARG A 1 179 ? -23.087 -5.517 32.511 1.00 54.38 179 ARG A CA 1
ATOM 1446 C C . ARG A 1 179 ? -23.296 -4.077 32.007 1.00 54.38 179 ARG A C 1
ATOM 1448 O O . ARG A 1 179 ? -22.558 -3.166 32.339 1.00 54.38 179 ARG A O 1
ATOM 1455 N N . SER A 1 180 ? -24.399 -3.909 31.275 1.00 52.66 180 SER A N 1
ATOM 1456 C CA . SER A 1 180 ? -24.833 -2.782 30.430 1.00 52.66 180 SER A CA 1
ATOM 1457 C C . SER A 1 180 ? -25.045 -1.392 31.061 1.00 52.66 180 SER A C 1
ATOM 1459 O O . SER A 1 180 ? -25.504 -0.503 30.351 1.00 52.66 180 SER A O 1
ATOM 1461 N N . ASP A 1 181 ? -24.756 -1.171 32.345 1.00 55.22 181 ASP A N 1
ATOM 1462 C CA . ASP A 1 181 ? -25.041 0.107 33.026 1.00 55.22 181 ASP A CA 1
ATOM 1463 C C . ASP A 1 181 ? -23.822 0.598 33.821 1.00 55.22 181 ASP A C 1
ATOM 1465 O O . ASP A 1 181 ? -23.788 0.512 35.049 1.00 55.22 181 ASP A O 1
ATOM 1469 N N . GLU A 1 182 ? -22.797 1.098 33.127 1.00 60.72 182 GLU A N 1
ATOM 1470 C CA . GLU A 1 182 ? -21.583 1.623 33.764 1.00 60.72 182 GLU A CA 1
ATOM 1471 C C . GLU A 1 182 ? -21.419 3.135 33.575 1.00 60.72 182 GLU A C 1
ATOM 1473 O O . GLU A 1 182 ? -21.522 3.661 32.471 1.00 60.72 182 GLU A O 1
ATOM 1478 N N . GLU A 1 183 ? -21.121 3.829 34.678 1.00 73.19 183 GLU A N 1
ATOM 1479 C CA . GLU A 1 183 ? -20.687 5.229 34.687 1.00 73.19 183 GLU A CA 1
ATOM 1480 C C . GLU A 1 183 ? -19.327 5.395 33.980 1.00 73.19 183 GLU A C 1
ATOM 1482 O O . GLU A 1 183 ? -18.472 4.508 34.041 1.00 73.19 183 GLU A O 1
ATOM 1487 N N . TYR A 1 184 ? -19.079 6.567 33.379 1.00 76.31 184 TYR A N 1
ATOM 1488 C CA . TYR A 1 184 ? -17.848 6.892 32.634 1.00 76.31 184 TYR A CA 1
ATOM 1489 C C . TYR A 1 184 ? -16.545 6.542 33.380 1.00 76.31 184 TYR A C 1
ATOM 1491 O O . TYR A 1 184 ? -15.601 6.011 32.798 1.00 76.31 184 TYR A O 1
ATOM 1499 N N . THR A 1 185 ? -16.487 6.785 34.690 1.00 78.31 185 THR A N 1
ATOM 1500 C CA . THR A 1 185 ? -15.323 6.461 35.534 1.00 78.31 185 THR A CA 1
ATOM 1501 C C . THR A 1 185 ? -15.070 4.955 35.629 1.00 78.31 185 THR A C 1
ATOM 1503 O O . THR A 1 185 ? -13.919 4.514 35.615 1.00 78.31 185 THR A O 1
ATOM 1506 N N . THR A 1 186 ? -16.139 4.160 35.678 1.00 79.06 186 THR A N 1
ATOM 1507 C CA . THR A 1 186 ? -16.074 2.694 35.686 1.00 79.06 186 THR A CA 1
ATOM 1508 C C . THR A 1 186 ? -15.633 2.173 34.323 1.00 79.06 186 THR A C 1
ATOM 1510 O O . THR A 1 186 ? -14.769 1.296 34.260 1.00 79.06 186 THR A O 1
ATOM 1513 N N . PHE A 1 187 ? -16.136 2.784 33.246 1.00 81.88 187 PHE A N 1
ATOM 1514 C CA . PHE A 1 187 ? -15.727 2.471 31.882 1.00 81.88 187 PHE A CA 1
ATOM 1515 C C . PHE A 1 187 ? -14.223 2.712 31.683 1.00 81.88 187 PHE A C 1
ATOM 1517 O O . PHE A 1 187 ? -13.504 1.799 31.276 1.00 81.88 187 PHE A O 1
ATOM 1524 N N . VAL A 1 188 ? -13.706 3.887 32.056 1.00 84.12 188 VAL A N 1
ATOM 1525 C CA . VAL A 1 188 ? -12.270 4.211 31.942 1.00 84.12 188 VAL A CA 1
ATOM 1526 C C . VAL A 1 188 ? -11.393 3.225 32.717 1.00 84.12 188 VAL A C 1
ATOM 1528 O O . VAL A 1 188 ? -10.363 2.782 32.212 1.00 84.12 188 VAL A O 1
ATOM 1531 N N . ALA A 1 189 ? -11.791 2.847 33.932 1.00 82.75 189 ALA A N 1
ATOM 1532 C CA . ALA A 1 189 ? -11.001 1.956 34.783 1.00 82.75 189 ALA A CA 1
ATOM 1533 C C . ALA A 1 189 ? -10.899 0.510 34.255 1.00 82.75 189 ALA A C 1
ATOM 1535 O O . ALA A 1 189 ? -10.032 -0.248 34.695 1.00 82.75 189 ALA A O 1
ATOM 1536 N N . ARG A 1 190 ? -11.790 0.105 33.344 1.00 81.00 190 ARG A N 1
ATOM 1537 C CA . ARG A 1 190 ? -11.915 -1.280 32.854 1.00 81.00 190 ARG A CA 1
ATOM 1538 C C . ARG A 1 190 ? -11.414 -1.485 31.432 1.00 81.00 190 ARG A C 1
ATOM 1540 O O . ARG A 1 190 ? -11.445 -2.619 30.949 1.00 81.00 190 ARG A O 1
ATOM 1547 N N . HIS A 1 191 ? -10.950 -0.420 30.788 1.00 87.12 191 HIS A N 1
ATOM 1548 C CA . HIS A 1 191 ? -10.434 -0.465 29.429 1.00 87.12 191 HIS A CA 1
ATOM 1549 C C . HIS A 1 191 ? -8.950 -0.113 29.380 1.00 87.12 191 HIS A C 1
ATOM 1551 O O . HIS A 1 191 ? -8.395 0.577 30.238 1.00 87.12 191 HIS A O 1
ATOM 1557 N N . SER A 1 192 ? -8.300 -0.638 28.353 1.00 88.69 192 SER A N 1
ATOM 1558 C CA . SER A 1 192 ? -6.887 -0.442 28.053 1.00 88.69 192 SER A CA 1
ATOM 1559 C C . SER A 1 192 ? -6.698 -0.357 26.545 1.00 88.69 192 SER A C 1
ATOM 1561 O O . SER A 1 192 ? -7.488 -0.931 25.794 1.00 88.69 192 SER A O 1
ATOM 1563 N N . ILE A 1 193 ? -5.655 0.339 26.112 1.00 88.50 193 ILE A N 1
ATOM 1564 C CA . ILE A 1 193 ? -5.237 0.425 24.715 1.00 88.50 193 ILE A CA 1
ATOM 1565 C C . ILE A 1 193 ? -4.124 -0.594 24.490 1.00 88.50 193 ILE A C 1
ATOM 1567 O O . ILE A 1 193 ? -3.138 -0.632 25.227 1.00 88.50 193 ILE A O 1
ATOM 1571 N N . LYS A 1 194 ? -4.278 -1.433 23.470 1.00 87.44 194 LYS A N 1
ATOM 1572 C CA . LYS A 1 194 ? -3.260 -2.376 23.016 1.00 87.44 194 LYS A CA 1
ATOM 1573 C C . LYS A 1 194 ? -2.134 -1.592 22.357 1.00 87.44 194 LYS A C 1
ATOM 1575 O O . LYS A 1 194 ? -2.359 -0.870 21.390 1.00 87.44 194 LYS A O 1
ATOM 1580 N N . THR A 1 195 ? -0.920 -1.769 22.856 1.00 83.00 195 THR A N 1
ATOM 1581 C CA . THR A 1 195 ? 0.292 -1.241 22.226 1.00 83.00 195 THR A CA 1
ATOM 1582 C C . THR A 1 195 ? 1.261 -2.382 21.942 1.00 83.00 195 THR A C 1
ATOM 1584 O O . THR A 1 195 ? 1.116 -3.477 22.491 1.00 83.00 195 THR A O 1
ATOM 1587 N N . VAL A 1 196 ? 2.284 -2.119 21.127 1.00 79.94 196 VAL A N 1
ATOM 1588 C CA . VAL A 1 196 ? 3.367 -3.084 20.861 1.00 79.94 196 VAL A CA 1
ATOM 1589 C C . VAL A 1 196 ? 4.131 -3.488 22.129 1.00 79.94 196 VAL A C 1
ATOM 1591 O O . VAL A 1 196 ? 4.729 -4.557 22.171 1.00 79.94 196 VAL A O 1
ATOM 1594 N N . TRP A 1 197 ? 4.069 -2.668 23.182 1.00 78.94 197 TRP A N 1
ATOM 1595 C CA . TRP A 1 197 ? 4.716 -2.910 24.474 1.00 78.94 197 TRP A CA 1
ATOM 1596 C C . TRP A 1 197 ? 3.777 -3.531 25.518 1.00 78.94 197 TRP A C 1
ATOM 1598 O O . TRP A 1 197 ? 4.176 -3.737 26.663 1.00 78.94 197 TRP A O 1
ATOM 1608 N N . GLY A 1 198 ? 2.533 -3.837 25.136 1.00 81.12 198 GLY A N 1
ATOM 1609 C CA . GLY A 1 198 ? 1.495 -4.364 26.019 1.00 81.12 198 GLY A CA 1
ATOM 1610 C C . GLY A 1 198 ? 0.328 -3.392 26.241 1.00 81.12 198 GLY A C 1
ATOM 1611 O O . GLY A 1 198 ? 0.296 -2.297 25.673 1.00 81.12 198 GLY A O 1
ATOM 1612 N N . PRO A 1 199 ? -0.685 -3.796 27.027 1.00 86.44 199 PRO A N 1
ATOM 1613 C CA . PRO A 1 199 ? -1.860 -2.971 27.278 1.00 86.44 199 PRO A CA 1
ATOM 1614 C C . PRO A 1 199 ? -1.534 -1.789 28.202 1.00 86.44 199 PRO A C 1
ATOM 1616 O O . PRO A 1 199 ? -1.020 -1.976 29.305 1.00 86.44 199 PRO A O 1
ATOM 1619 N N . VAL A 1 200 ? -1.893 -0.578 27.780 1.00 88.62 200 VAL A N 1
ATOM 1620 C CA . VAL A 1 200 ? -1.797 0.650 28.584 1.00 88.62 200 VAL A CA 1
ATOM 1621 C C . VAL A 1 200 ? -3.189 0.991 29.124 1.00 88.62 200 VAL A C 1
ATOM 1623 O O . VAL A 1 200 ? -4.131 1.062 28.335 1.00 88.62 200 VAL A O 1
ATOM 1626 N N . PRO A 1 201 ? -3.376 1.178 30.445 1.00 89.19 201 PRO A N 1
ATOM 1627 C CA . PRO A 1 201 ? -4.676 1.541 31.006 1.00 89.19 201 PRO A CA 1
ATOM 1628 C C . PRO A 1 201 ? -5.227 2.816 30.372 1.00 89.19 201 PRO A C 1
ATOM 1630 O O . PRO A 1 201 ? -4.501 3.801 30.246 1.00 89.19 201 PRO A O 1
ATOM 1633 N N . LEU A 1 202 ? -6.521 2.826 30.039 1.00 87.62 202 LEU A N 1
ATOM 1634 C CA . LEU A 1 202 ? -7.142 3.965 29.361 1.00 87.62 202 LEU A CA 1
ATOM 1635 C C . LEU A 1 202 ? -7.001 5.256 30.183 1.00 87.62 202 LEU A C 1
ATOM 1637 O O . LEU A 1 202 ? -6.794 6.319 29.610 1.00 87.62 202 LEU A O 1
ATOM 1641 N N . SER A 1 203 ? -7.001 5.150 31.518 1.00 86.75 203 SER A N 1
ATOM 1642 C CA . SER A 1 203 ? -6.758 6.256 32.457 1.00 86.75 203 SER A CA 1
ATOM 1643 C C . SER A 1 203 ? -5.411 6.970 32.290 1.00 86.75 203 SER A C 1
ATOM 1645 O O . SER A 1 203 ? -5.279 8.100 32.747 1.00 86.75 203 SER A O 1
ATOM 1647 N N . GLN A 1 204 ? -4.423 6.336 31.654 1.00 86.62 204 GLN A N 1
ATOM 1648 C CA . GLN A 1 204 ? -3.105 6.914 31.365 1.00 86.62 204 GLN A CA 1
ATOM 1649 C C . GLN A 1 204 ? -3.016 7.505 29.949 1.00 86.62 204 GLN A C 1
ATOM 1651 O O . GLN A 1 204 ? -1.965 8.001 29.559 1.00 86.62 204 GLN A O 1
ATOM 1656 N N . THR A 1 205 ? -4.107 7.437 29.183 1.00 84.44 205 THR A N 1
ATOM 1657 C CA . THR A 1 205 ? -4.187 7.838 27.767 1.00 84.44 205 THR A CA 1
ATOM 1658 C C . THR A 1 205 ? -5.358 8.793 27.503 1.00 84.44 205 THR A C 1
ATOM 1660 O O . THR A 1 205 ? -5.835 8.905 26.377 1.00 84.44 205 THR A O 1
ATOM 1663 N N . LEU A 1 206 ? -5.886 9.410 28.567 1.00 80.06 206 LEU A N 1
ATOM 1664 C CA . LEU A 1 206 ? -6.928 10.432 28.505 1.00 80.06 206 LEU A CA 1
ATOM 1665 C C . LEU A 1 206 ? -6.254 11.794 28.326 1.00 80.06 206 LEU A C 1
ATOM 1667 O O . LEU A 1 206 ? -5.959 12.469 29.310 1.00 80.06 206 LEU A O 1
ATOM 1671 N N . ASP A 1 207 ? -5.952 12.138 27.083 1.00 68.38 207 ASP A N 1
ATOM 1672 C CA . ASP A 1 207 ? -5.403 13.449 26.714 1.00 68.38 207 ASP A CA 1
ATOM 1673 C C . ASP A 1 207 ? -6.387 14.596 27.010 1.00 68.38 207 ASP A C 1
ATOM 1675 O O . ASP A 1 207 ? -7.613 14.401 26.790 1.00 68.38 207 ASP A O 1
#

Organism: NCBI:txid100902

InterPro domains:
  IPR051128 EgtD Methyltransferase [PTHR43397] (1-118)